Protein AF-A0A1J3GWZ8-F1 (afdb_monomer)

Mean predicted aligned error: 16.35 Å

Radius of gyration: 23.78 Å; Cα contacts (8 Å, |Δi|>4): 123; chains: 1; bounding box: 56×45×73 Å

pLDDT: mean 72.75, std 21.23, range [28.62, 95.06]

Secondary structure (DSSP, 8-state):
--TTSHHHHHHHHTS----TTS--TTSPTT-HHHHHHHHHHHHHHHHHSTTSEEEHHHHHHTHHHHT--TTHHHHHHHTTTTEEEEEETTEEEEEEGGGEETTEESS--HHHHHHHHHHHHS-------PPPPHHHHHHHHHHHTT----------------------------HHHHHTTTSTT---

Solvent-accessible surface area (backbone atoms only — not compara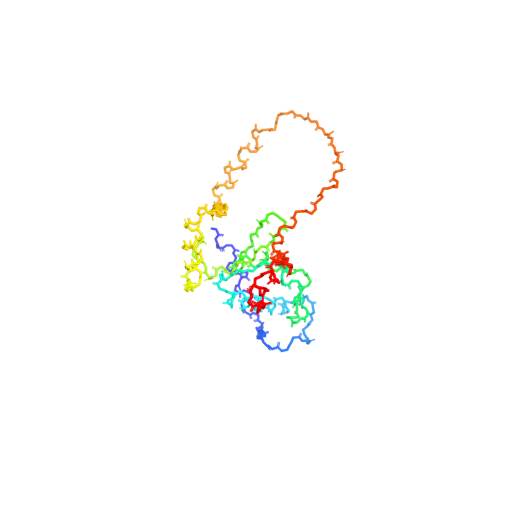ble to full-atom values): 12179 Å² total; per-residue (Å²): 136,73,80,87,47,54,69,64,48,54,62,56,65,73,45,80,80,61,60,64,88,52,92,59,89,86,56,55,87,87,36,76,54,43,53,47,29,44,50,46,37,51,51,51,58,26,65,73,32,81,78,25,45,48,52,52,69,66,54,62,77,45,29,78,83,68,68,46,70,91,62,51,68,61,52,43,68,74,39,56,84,55,27,42,79,47,78,55,92,95,45,48,33,40,33,42,42,90,45,38,58,85,95,41,66,69,71,70,48,71,67,55,53,49,50,54,53,48,36,65,71,70,69,56,66,70,80,80,69,74,81,77,49,80,66,57,54,50,62,48,56,60,53,62,71,74,66,83,75,87,88,84,90,76,94,74,93,76,92,75,77,89,83,72,88,67,84,70,89,68,79,69,73,62,66,68,69,58,53,66,75,70,64,82,82,81,78,134

Structure (mmCIF, N/CA/C/O backbone):
data_AF-A0A1J3GWZ8-F1
#
_entry.id   AF-A0A1J3GWZ8-F1
#
loop_
_atom_site.group_PDB
_atom_site.id
_atom_site.type_symbol
_atom_site.label_atom_id
_atom_site.label_alt_id
_atom_site.label_comp_id
_atom_site.label_asym_id
_atom_site.label_entity_id
_atom_site.label_seq_id
_atom_site.pdbx_PDB_ins_code
_atom_site.Cartn_x
_atom_site.Cartn_y
_atom_site.Cartn_z
_atom_site.occupancy
_atom_site.B_iso_or_equiv
_atom_site.auth_seq_id
_atom_site.auth_comp_id
_atom_site.auth_asym_id
_atom_site.auth_atom_id
_atom_site.pdbx_PDB_model_num
ATOM 1 N N . LYS A 1 1 ? 15.987 -11.341 9.262 1.00 38.91 1 LYS A N 1
ATOM 2 C CA . LYS A 1 1 ? 15.526 -11.027 10.649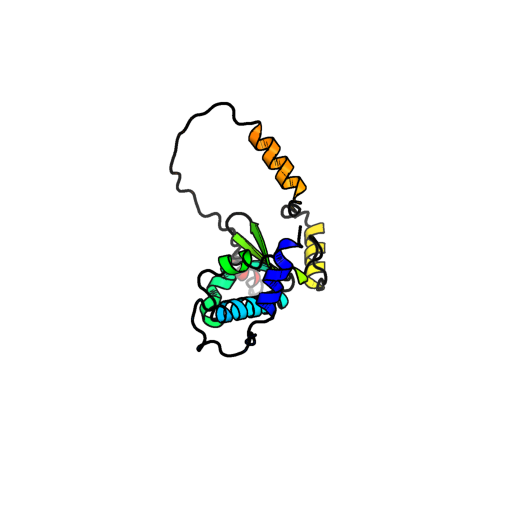 1.00 38.91 1 LYS A CA 1
ATOM 3 C C . LYS A 1 1 ? 13.975 -10.994 10.758 1.00 38.91 1 LYS A C 1
ATOM 5 O O . LYS A 1 1 ? 13.427 -10.118 11.409 1.00 38.91 1 LYS A O 1
ATOM 10 N N . MET A 1 2 ? 13.236 -11.960 10.182 1.00 47.00 2 MET A N 1
ATOM 11 C CA . MET A 1 2 ? 11.749 -11.964 10.180 1.00 47.00 2 MET A CA 1
ATOM 12 C C . MET A 1 2 ? 11.100 -12.692 11.377 1.00 47.00 2 MET A C 1
ATOM 14 O O . MET A 1 2 ? 9.902 -12.573 11.620 1.00 47.00 2 MET A O 1
ATOM 18 N N . TYR A 1 3 ? 11.890 -13.401 12.184 1.00 42.72 3 TYR A N 1
ATOM 19 C CA . TYR A 1 3 ? 11.387 -14.258 13.264 1.00 42.72 3 TYR A CA 1
ATOM 20 C C . TYR A 1 3 ? 10.794 -13.505 14.471 1.00 42.72 3 TYR A C 1
ATOM 22 O O . TYR A 1 3 ? 10.056 -14.095 15.254 1.00 42.72 3 TYR A O 1
ATOM 30 N N . ARG A 1 4 ? 11.046 -12.194 14.621 1.00 53.41 4 ARG A N 1
ATOM 31 C CA . ARG A 1 4 ? 10.594 -11.419 15.797 1.00 53.41 4 ARG A CA 1
ATOM 32 C C . ARG A 1 4 ? 9.121 -10.985 15.752 1.00 53.41 4 ARG A C 1
ATOM 34 O O . ARG A 1 4 ? 8.611 -10.490 16.754 1.00 53.41 4 ARG A O 1
ATOM 41 N N . TYR A 1 5 ? 8.436 -11.167 14.620 1.00 57.44 5 TYR A N 1
ATOM 42 C CA . TYR A 1 5 ? 7.044 -10.728 14.427 1.00 57.44 5 TYR A CA 1
ATOM 43 C C . TYR A 1 5 ? 6.016 -11.865 14.372 1.00 57.44 5 TYR A C 1
ATOM 45 O O . TYR A 1 5 ? 4.820 -11.587 14.463 1.00 57.44 5 TYR A O 1
ATOM 53 N N . ARG A 1 6 ? 6.447 -13.134 14.313 1.00 59.09 6 ARG A N 1
ATOM 54 C CA . ARG A 1 6 ? 5.554 -14.291 14.111 1.00 59.09 6 ARG A CA 1
ATOM 55 C C . ARG A 1 6 ? 4.447 -14.388 15.171 1.00 59.09 6 ARG A C 1
ATOM 57 O O . ARG A 1 6 ? 3.273 -14.417 14.820 1.00 59.09 6 ARG A O 1
ATOM 64 N N . GLY A 1 7 ? 4.793 -14.285 16.459 1.00 61.72 7 GLY A N 1
ATOM 65 C CA . GLY A 1 7 ? 3.804 -14.338 17.549 1.00 61.72 7 GLY A CA 1
ATOM 66 C C . GLY A 1 7 ? 2.822 -13.155 17.567 1.00 61.72 7 GLY A C 1
ATOM 67 O O . GLY A 1 7 ? 1.636 -13.327 17.850 1.00 61.72 7 GLY A O 1
ATOM 68 N N . LYS A 1 8 ? 3.279 -11.949 17.193 1.00 67.00 8 LYS A N 1
ATOM 69 C CA . LYS A 1 8 ? 2.410 -10.760 17.089 1.00 67.00 8 LYS A CA 1
ATOM 70 C C . LYS A 1 8 ? 1.429 -10.871 15.918 1.00 67.00 8 LYS A C 1
ATOM 72 O O . LYS A 1 8 ? 0.291 -10.424 16.045 1.00 67.00 8 LYS A O 1
ATOM 77 N N . ILE A 1 9 ? 1.856 -11.481 14.812 1.00 72.75 9 ILE A N 1
ATOM 78 C CA . ILE A 1 9 ? 1.017 -11.731 13.634 1.00 72.75 9 ILE A CA 1
ATOM 79 C C . ILE A 1 9 ? -0.029 -12.809 13.939 1.00 72.75 9 ILE A C 1
ATOM 81 O O . ILE A 1 9 ? -1.199 -12.608 13.640 1.00 72.75 9 ILE A O 1
ATOM 85 N N . GLU A 1 10 ? 0.330 -13.899 14.617 1.00 74.31 10 GLU A N 1
ATOM 86 C CA . GLU A 1 10 ? -0.632 -14.949 14.990 1.00 74.31 10 GLU A CA 1
ATOM 87 C C . GLU A 1 10 ? -1.765 -14.415 15.881 1.00 74.31 10 GLU A C 1
ATOM 89 O O . GLU A 1 10 ? -2.938 -14.716 15.663 1.00 74.31 10 GLU A O 1
ATOM 94 N N . HIS A 1 11 ? -1.443 -13.561 16.857 1.00 77.75 11 HIS A N 1
ATOM 95 C CA . HIS A 1 11 ? -2.453 -12.918 17.708 1.00 77.75 11 HIS A CA 1
ATOM 96 C C . HIS A 1 11 ? -3.321 -11.907 16.952 1.00 77.75 11 HIS A C 1
ATOM 98 O O . HIS A 1 11 ? -4.452 -11.640 17.353 1.00 77.75 11 HIS A O 1
ATOM 104 N N . PHE A 1 12 ? -2.795 -11.312 15.882 1.00 81.31 12 PHE A N 1
ATOM 105 C CA . PHE A 1 12 ? -3.555 -10.445 14.991 1.00 81.31 12 PHE A CA 1
ATOM 106 C C . PHE A 1 12 ? -4.516 -11.259 14.109 1.00 81.31 12 PHE A C 1
ATOM 108 O O . PHE A 1 12 ? -5.699 -10.918 14.005 1.00 81.31 12 PHE A O 1
ATOM 115 N N . GLN A 1 13 ? -4.048 -12.378 13.551 1.00 82.31 13 GLN A N 1
ATOM 116 C CA . GLN A 1 13 ? -4.853 -13.251 12.696 1.00 82.31 13 GLN A CA 1
ATOM 117 C C . GLN A 1 13 ? -6.030 -13.884 13.446 1.00 82.31 13 GLN A C 1
ATOM 119 O O . GLN A 1 13 ? -7.135 -13.904 12.916 1.00 82.31 13 GLN A O 1
ATOM 124 N N . LYS A 1 14 ? -5.850 -14.265 14.719 1.00 84.56 14 LYS A N 1
ATOM 125 C CA . LYS A 1 14 ? -6.909 -14.856 15.564 1.00 84.56 14 LYS A CA 1
ATOM 126 C C . LYS A 1 14 ? -8.084 -13.928 15.922 1.00 84.56 14 LYS A C 1
ATOM 128 O O . LYS A 1 14 ? -9.070 -14.401 16.473 1.00 84.56 14 LYS A O 1
ATOM 133 N N . ARG A 1 15 ? -7.991 -12.616 15.683 1.00 83.19 15 ARG A N 1
ATOM 134 C CA . ARG A 1 15 ? -9.078 -11.663 16.007 1.00 83.19 15 ARG A CA 1
ATOM 135 C C . ARG A 1 15 ? -10.269 -11.801 15.058 1.00 83.19 15 ARG A C 1
ATOM 137 O O . ARG A 1 15 ? -10.100 -12.316 13.956 1.00 83.19 15 ARG A O 1
ATOM 144 N N . SER A 1 16 ? -11.420 -11.254 15.437 1.00 85.25 16 SER A N 1
ATOM 145 C CA . SER A 1 16 ? -12.572 -11.084 14.545 1.00 85.25 16 SER A CA 1
ATOM 146 C C . SER A 1 16 ? -12.136 -10.415 13.233 1.00 85.25 16 SER A C 1
ATOM 148 O O . SER A 1 16 ? -11.449 -9.392 13.224 1.00 85.25 16 SER A O 1
ATOM 150 N N . TYR A 1 17 ? -12.440 -11.058 12.108 1.00 84.50 17 TYR A N 1
ATOM 151 C CA . TYR A 1 17 ? -12.198 -10.511 10.779 1.00 84.50 17 TYR A CA 1
ATOM 152 C C . TYR A 1 17 ? -13.532 -10.018 10.236 1.00 84.50 17 TYR A C 1
ATOM 154 O O . TYR A 1 17 ? -14.405 -10.820 9.911 1.00 84.50 17 TYR A O 1
ATOM 162 N N . LEU A 1 18 ? -13.693 -8.698 10.180 1.00 86.50 18 LEU A N 1
ATOM 163 C CA . LEU A 1 18 ? -14.792 -8.092 9.447 1.00 86.50 18 LEU A CA 1
ATOM 164 C C . LEU A 1 18 ? -14.360 -7.937 7.989 1.00 86.50 18 LEU A C 1
ATOM 166 O O . LEU A 1 18 ? -13.268 -7.429 7.726 1.00 86.50 18 LEU A O 1
ATOM 170 N N . SER A 1 19 ? -15.213 -8.374 7.061 1.00 87.56 19 SER A N 1
ATOM 171 C CA . SER A 1 19 ? -14.940 -8.262 5.627 1.00 87.56 19 SER A CA 1
ATOM 172 C C . SER A 1 19 ? -14.634 -6.803 5.237 1.00 87.56 19 SER A C 1
ATOM 174 O O . SER A 1 19 ? -15.346 -5.899 5.689 1.00 87.56 19 SER A O 1
ATOM 176 N N . PRO A 1 20 ? -13.629 -6.551 4.376 1.00 89.69 20 PRO A N 1
ATOM 177 C CA . PRO A 1 20 ? -13.329 -5.229 3.819 1.00 89.69 20 PRO A CA 1
ATOM 178 C C . PRO A 1 20 ? -14.549 -4.533 3.207 1.00 89.69 20 PRO A C 1
ATOM 180 O O . PRO A 1 20 ? -14.690 -3.314 3.311 1.00 89.69 20 PRO A O 1
ATOM 183 N N . TYR A 1 21 ? -15.450 -5.329 2.627 1.00 89.44 21 TYR A N 1
ATOM 184 C CA . TYR A 1 21 ? -16.649 -4.880 1.922 1.00 89.44 21 TYR A CA 1
ATOM 185 C C . TYR A 1 21 ? -17.888 -4.759 2.818 1.00 89.44 21 TYR A C 1
ATOM 187 O O . TYR A 1 21 ? -18.924 -4.281 2.364 1.00 89.44 21 TYR A O 1
ATOM 195 N N . ALA A 1 22 ? -17.813 -5.204 4.075 1.00 87.25 22 ALA A N 1
ATOM 196 C CA . ALA A 1 22 ? -18.921 -5.075 5.014 1.00 87.25 22 ALA A CA 1
ATOM 197 C C . ALA A 1 22 ? -19.014 -3.650 5.583 1.00 87.25 22 ALA A C 1
ATOM 199 O O . ALA A 1 22 ? -18.004 -2.943 5.704 1.00 87.25 22 ALA A O 1
ATOM 200 N N . ASP A 1 23 ? -20.230 -3.249 5.970 1.00 85.12 23 ASP A N 1
ATOM 201 C CA . ASP A 1 23 ? -20.461 -1.953 6.607 1.00 85.12 23 ASP A CA 1
ATOM 202 C C . ASP A 1 23 ? -19.751 -1.885 7.967 1.00 85.12 23 ASP A C 1
ATOM 204 O O . ASP A 1 23 ? -19.889 -2.759 8.824 1.00 85.12 23 ASP A O 1
ATOM 208 N N . ALA A 1 24 ? -18.969 -0.827 8.146 1.00 82.00 24 ALA A N 1
ATOM 209 C CA . ALA A 1 24 ? -18.113 -0.599 9.301 1.00 82.00 24 ALA A CA 1
ATOM 210 C C . ALA A 1 24 ? -18.555 0.582 10.159 1.00 82.00 24 ALA A C 1
ATOM 212 O O . ALA A 1 24 ? -17.855 0.938 11.104 1.00 82.00 24 ALA A O 1
ATOM 213 N N . ARG A 1 25 ? -19.708 1.192 9.862 1.00 78.31 25 ARG A N 1
ATOM 214 C CA . ARG A 1 25 ? -20.223 2.353 10.606 1.00 78.31 25 ARG A CA 1
ATOM 215 C C . ARG A 1 25 ? -20.475 2.072 12.092 1.00 78.31 25 ARG A C 1
ATOM 217 O O . ARG A 1 25 ? -20.488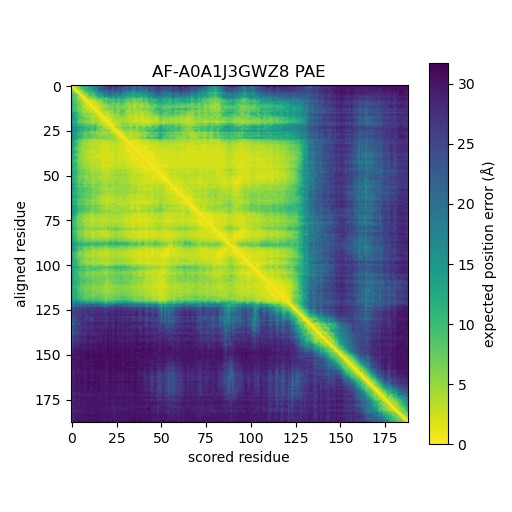 3.010 12.879 1.00 78.31 25 ARG A O 1
ATOM 224 N N . GLY A 1 26 ? -20.641 0.805 12.477 1.00 81.12 26 GLY A N 1
ATOM 225 C CA . GLY A 1 26 ? -20.804 0.384 13.874 1.00 81.12 26 GLY A CA 1
ATOM 226 C C . GLY A 1 26 ? -19.500 0.126 14.639 1.00 81.12 26 GLY A C 1
ATOM 227 O O . GLY A 1 26 ? -19.558 -0.173 15.828 1.00 81.12 26 GLY A O 1
ATOM 228 N N . LEU A 1 27 ? -18.332 0.200 13.989 1.00 83.50 27 LEU A N 1
ATOM 229 C CA . LEU A 1 27 ? -17.052 -0.052 14.650 1.00 83.50 27 LEU A CA 1
ATOM 230 C C . LEU A 1 27 ? -16.558 1.184 15.400 1.00 83.50 27 LEU A C 1
ATOM 232 O O . LEU A 1 27 ? -16.497 2.287 14.859 1.00 83.50 27 LEU A O 1
ATOM 236 N N . GLU A 1 28 ? -16.111 0.971 16.634 1.00 84.56 28 GLU A N 1
ATOM 237 C CA . GLU A 1 28 ? -15.499 2.026 17.430 1.00 84.56 28 GLU A CA 1
ATOM 238 C C . GLU A 1 28 ? -14.119 2.396 16.865 1.00 84.56 28 GLU A C 1
ATOM 240 O O . GLU A 1 28 ? -13.233 1.544 16.692 1.00 84.56 28 GLU A O 1
ATOM 245 N N . ALA A 1 29 ? -13.924 3.685 16.583 1.00 82.88 29 ALA A N 1
ATOM 246 C CA . ALA A 1 29 ? -12.666 4.211 16.076 1.00 82.88 29 ALA A CA 1
ATOM 247 C C . ALA A 1 29 ? -11.528 3.984 17.087 1.00 82.88 29 ALA A C 1
ATOM 249 O O . ALA A 1 29 ? -11.621 4.348 18.254 1.00 82.88 29 ALA A O 1
ATOM 250 N N . GLY A 1 30 ? -10.421 3.397 16.627 1.00 81.56 30 GLY A N 1
ATOM 251 C CA . GLY A 1 30 ? -9.267 3.074 17.479 1.00 81.56 30 GLY A CA 1
ATOM 252 C C . GLY A 1 30 ? -9.358 1.722 18.192 1.00 81.56 30 GLY A C 1
ATOM 253 O O . GLY A 1 30 ? -8.392 1.310 18.841 1.00 81.56 30 GLY A O 1
ATOM 254 N N . SER A 1 31 ? -10.466 0.993 18.030 1.00 87.19 31 SER A N 1
ATOM 255 C CA . SER A 1 31 ? -10.550 -0.399 18.458 1.00 87.19 31 SER A CA 1
ATOM 256 C C . SER A 1 31 ? -9.596 -1.293 17.654 1.00 87.19 31 SER A C 1
ATOM 258 O O . SER A 1 31 ? -9.207 -1.025 16.514 1.00 87.19 31 SER A O 1
ATOM 260 N N . LYS A 1 32 ? -9.219 -2.422 18.258 1.00 87.19 32 LYS A N 1
ATOM 261 C CA . LYS A 1 32 ? -8.360 -3.434 17.624 1.00 87.19 32 LYS A CA 1
ATOM 262 C C . LYS A 1 32 ? -9.006 -4.081 16.393 1.00 87.19 32 LYS A C 1
ATOM 264 O O . LYS A 1 32 ? -8.275 -4.591 15.544 1.00 87.19 32 LYS A O 1
ATOM 269 N N . GLU A 1 33 ? -10.333 -4.105 16.344 1.00 88.44 33 GLU A N 1
ATOM 270 C CA . GLU A 1 33 ? -11.130 -4.647 15.241 1.00 88.44 33 GLU A CA 1
ATOM 271 C C . GLU A 1 33 ? -11.187 -3.654 14.080 1.00 88.44 33 GLU A C 1
ATOM 273 O O . GLU A 1 33 ? -10.978 -4.040 12.931 1.00 88.44 33 GLU A O 1
ATOM 278 N N . PHE A 1 34 ? -11.335 -2.362 14.389 1.00 89.62 34 PHE A N 1
ATOM 279 C CA . PHE A 1 34 ? -11.253 -1.282 13.411 1.00 89.62 34 PHE A CA 1
ATOM 280 C C . PHE A 1 34 ? -9.888 -1.236 12.710 1.00 89.62 34 PHE A C 1
ATOM 282 O O . PHE A 1 34 ? -9.826 -1.215 11.481 1.00 89.62 34 PHE A O 1
ATOM 289 N N . ASP A 1 35 ? -8.791 -1.328 13.475 1.00 89.81 35 ASP A N 1
ATOM 290 C CA . ASP A 1 35 ? -7.432 -1.455 12.923 1.00 89.81 35 ASP A CA 1
ATOM 291 C C . ASP A 1 35 ? -7.313 -2.677 11.994 1.00 89.81 35 ASP A C 1
ATOM 293 O O . ASP A 1 35 ? -6.705 -2.600 10.926 1.00 89.81 35 ASP A O 1
ATOM 297 N N . LYS A 1 36 ? -7.895 -3.819 12.392 1.00 90.75 36 LYS A N 1
ATOM 298 C CA . LYS A 1 36 ? -7.842 -5.059 11.607 1.00 90.75 36 LYS A CA 1
ATOM 299 C C . LYS A 1 36 ? -8.614 -4.940 10.297 1.00 90.75 36 LYS A C 1
ATOM 301 O O . LYS A 1 36 ? -8.097 -5.371 9.269 1.00 90.75 36 LYS A O 1
ATOM 306 N N . ARG A 1 37 ? -9.792 -4.313 10.309 1.00 92.19 37 ARG A N 1
ATOM 307 C CA . ARG A 1 37 ? -10.522 -4.016 9.075 1.00 92.19 37 ARG A CA 1
ATOM 308 C C . ARG A 1 37 ? -9.734 -3.064 8.181 1.00 92.19 37 ARG A C 1
ATOM 310 O O . ARG A 1 37 ? -9.636 -3.323 6.990 1.00 92.19 37 ARG A O 1
ATOM 317 N N . ALA A 1 38 ? -9.159 -1.994 8.728 1.00 91.88 38 ALA A N 1
ATOM 318 C CA . ALA A 1 38 ? -8.376 -1.043 7.937 1.00 91.88 38 ALA A CA 1
ATOM 319 C C . ALA A 1 38 ? -7.205 -1.734 7.218 1.00 91.88 38 ALA A C 1
ATOM 321 O O . ALA A 1 38 ? -6.965 -1.479 6.043 1.00 91.88 38 ALA A O 1
ATOM 322 N N . ILE A 1 39 ? -6.525 -2.664 7.894 1.00 92.56 39 ILE A N 1
ATOM 323 C CA . ILE A 1 39 ? -5.483 -3.506 7.287 1.00 92.56 39 ILE A CA 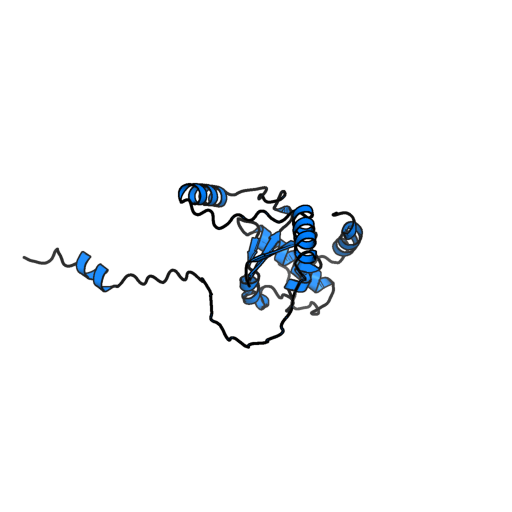1
ATOM 324 C C . ILE A 1 39 ? -6.053 -4.369 6.165 1.00 92.56 39 ILE A C 1
ATOM 326 O O . ILE A 1 39 ? -5.444 -4.444 5.106 1.00 92.56 39 ILE A O 1
ATOM 330 N N . ALA A 1 40 ? -7.208 -4.997 6.379 1.00 92.81 40 ALA A N 1
ATOM 331 C CA . ALA A 1 40 ? -7.843 -5.837 5.372 1.00 92.81 40 ALA A CA 1
ATOM 332 C C . ALA A 1 40 ? -8.251 -5.027 4.127 1.00 92.81 40 ALA A C 1
ATOM 334 O O . ALA A 1 40 ? -7.934 -5.421 3.016 1.00 92.81 40 ALA A O 1
ATOM 335 N N . VAL A 1 41 ? -8.857 -3.848 4.304 1.00 93.62 41 VAL A N 1
ATOM 336 C CA . VAL A 1 41 ? -9.178 -2.932 3.195 1.00 93.62 41 VAL A CA 1
ATOM 337 C C . VAL A 1 41 ? -7.918 -2.518 2.441 1.00 93.62 41 VAL A C 1
ATOM 339 O O . VAL A 1 41 ? -7.899 -2.549 1.217 1.00 93.62 41 VAL A O 1
ATOM 342 N N . MET A 1 42 ? -6.849 -2.165 3.156 1.00 93.56 42 MET A N 1
ATOM 343 C CA . MET A 1 42 ? -5.588 -1.778 2.525 1.00 93.56 42 MET A CA 1
ATOM 344 C C . MET A 1 42 ? -4.926 -2.920 1.759 1.00 93.56 42 MET A C 1
ATOM 346 O O . MET A 1 42 ? -4.322 -2.687 0.715 1.00 93.56 42 MET A O 1
ATOM 350 N N . HIS A 1 43 ? -5.034 -4.137 2.281 1.00 94.25 43 HIS A N 1
ATOM 351 C CA . HIS A 1 43 ? -4.545 -5.341 1.626 1.00 94.25 43 HIS A CA 1
ATOM 352 C C . HIS A 1 43 ? -5.279 -5.575 0.300 1.00 94.25 43 HIS A C 1
ATOM 354 O O . HIS A 1 43 ? -4.621 -5.706 -0.730 1.00 94.25 43 HIS A O 1
ATOM 360 N N . GLU A 1 44 ? -6.609 -5.472 0.290 1.00 94.44 44 GLU A N 1
ATOM 361 C CA . GLU A 1 44 ? -7.404 -5.569 -0.940 1.00 94.44 44 GLU A CA 1
ATOM 362 C C . GLU A 1 44 ? -7.066 -4.449 -1.928 1.00 94.44 44 GLU A C 1
ATOM 364 O O . GLU A 1 44 ? -6.729 -4.716 -3.078 1.00 94.44 44 GLU A O 1
ATOM 369 N N . VAL A 1 45 ? -7.086 -3.184 -1.487 1.00 93.44 45 VAL A N 1
ATOM 370 C CA . VAL A 1 45 ? -6.805 -2.025 -2.353 1.00 93.44 45 VAL A CA 1
ATOM 371 C C . VAL A 1 45 ? -5.446 -2.164 -3.032 1.00 93.44 45 VAL A C 1
ATOM 373 O O . VAL A 1 45 ? -5.346 -1.952 -4.237 1.00 93.44 45 VAL A O 1
ATOM 376 N N . LEU A 1 46 ? -4.406 -2.549 -2.288 1.00 93.88 46 LEU A N 1
ATOM 377 C CA . LEU A 1 46 ? -3.084 -2.774 -2.868 1.00 93.88 46 LEU A CA 1
ATOM 378 C C . LEU A 1 46 ? -3.080 -3.983 -3.804 1.00 93.88 46 LEU A C 1
ATOM 380 O O . LEU A 1 46 ? -2.472 -3.896 -4.866 1.00 93.88 46 LEU A O 1
ATOM 384 N N . SER A 1 47 ? -3.790 -5.060 -3.474 1.00 93.62 47 SER A N 1
ATOM 385 C CA . SER A 1 47 ? -3.917 -6.238 -4.343 1.00 93.62 47 SER A CA 1
ATOM 386 C C . 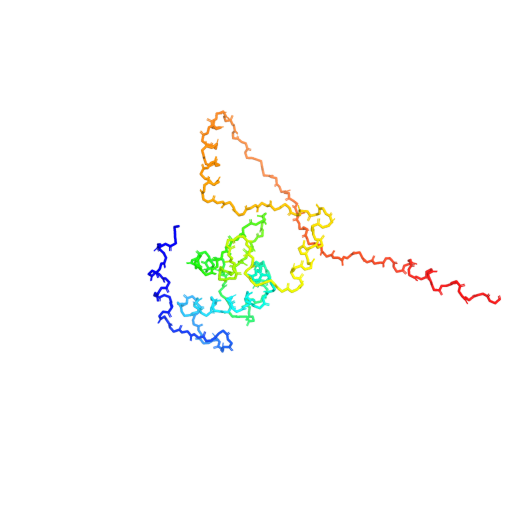SER A 1 47 ? -4.576 -5.919 -5.688 1.00 93.62 47 SER A C 1
ATOM 388 O O . SER A 1 47 ? -4.213 -6.522 -6.695 1.00 93.62 47 SER A O 1
ATOM 390 N N . PHE A 1 48 ? -5.479 -4.934 -5.737 1.00 92.69 48 PHE A N 1
ATOM 391 C CA . PHE A 1 48 ? -6.075 -4.449 -6.987 1.00 92.69 48 PHE A CA 1
ATOM 392 C C . PHE A 1 48 ? -5.134 -3.574 -7.826 1.00 92.69 48 PHE A C 1
ATOM 394 O O . PHE A 1 48 ? -5.359 -3.410 -9.026 1.00 92.69 48 PHE A O 1
ATOM 401 N N . THR A 1 49 ? -4.085 -2.991 -7.237 1.00 93.25 49 THR A N 1
ATOM 402 C CA . THR A 1 49 ? -3.135 -2.171 -8.003 1.00 93.25 49 THR A CA 1
ATOM 403 C C . THR A 1 49 ? -2.190 -3.037 -8.835 1.00 93.25 49 THR A C 1
ATOM 405 O O . THR A 1 49 ? -1.680 -4.053 -8.368 1.00 93.25 49 THR A O 1
ATOM 408 N N . LEU A 1 50 ? -1.881 -2.591 -10.059 1.00 93.25 50 LEU A N 1
ATOM 409 C CA . LEU A 1 50 ? -1.034 -3.337 -11.004 1.00 93.25 50 LEU A CA 1
ATOM 410 C C . LEU A 1 50 ? 0.359 -3.657 -10.449 1.00 93.25 50 LEU A C 1
ATOM 412 O O . LEU A 1 50 ? 0.906 -4.721 -10.712 1.00 93.25 50 LEU A O 1
ATOM 416 N N . GLU A 1 51 ? 0.935 -2.722 -9.698 1.00 92.44 51 GLU A N 1
ATOM 417 C CA . GLU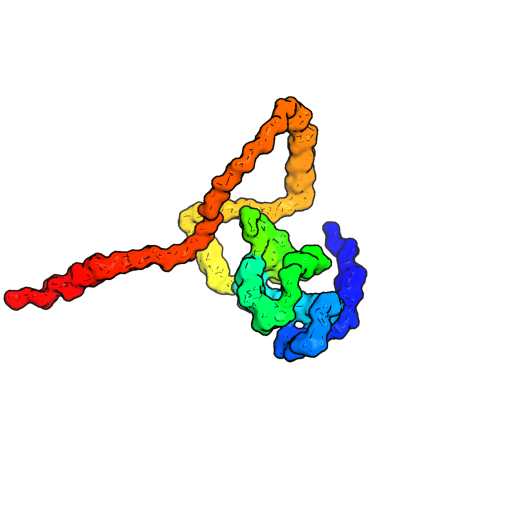 A 1 51 ? 2.262 -2.860 -9.100 1.00 92.44 51 GLU A CA 1
ATOM 418 C C . GLU A 1 51 ? 2.182 -3.229 -7.611 1.00 92.44 51 GLU A C 1
ATOM 420 O O . GLU A 1 51 ? 3.185 -3.138 -6.928 1.00 92.44 51 GLU A O 1
ATOM 425 N N . LYS A 1 52 ? 1.014 -3.600 -7.065 1.00 94.62 52 LYS A N 1
ATOM 426 C CA . LYS A 1 52 ? 0.827 -3.917 -5.632 1.00 94.62 52 LYS A CA 1
ATOM 427 C C . LYS A 1 52 ? 1.399 -2.859 -4.669 1.00 94.62 52 LYS A C 1
ATOM 429 O O . LYS A 1 52 ? 1.864 -3.169 -3.565 1.00 94.62 52 LYS A O 1
ATOM 434 N N . ARG A 1 53 ? 1.369 -1.592 -5.098 1.00 92.75 53 ARG A N 1
ATOM 435 C CA . ARG A 1 53 ? 1.894 -0.428 -4.376 1.00 92.75 53 ARG A CA 1
ATOM 436 C C . ARG A 1 53 ? 1.041 0.811 -4.609 1.00 92.75 53 ARG A C 1
ATOM 438 O O . ARG A 1 53 ? 0.464 0.983 -5.680 1.00 92.75 53 ARG A O 1
ATOM 445 N N . LEU A 1 54 ? 1.029 1.712 -3.631 1.00 93.75 54 LEU A N 1
ATOM 446 C CA . LEU A 1 54 ? 0.292 2.973 -3.708 1.00 93.75 54 LEU A CA 1
ATOM 447 C C . LEU A 1 54 ? 0.949 4.063 -2.855 1.00 93.75 54 LEU A C 1
ATOM 449 O O . LEU A 1 54 ? 1.504 3.786 -1.791 1.00 93.75 54 LEU A O 1
ATOM 453 N N . VAL A 1 55 ? 0.863 5.317 -3.302 1.00 92.44 55 VAL A N 1
ATOM 454 C CA . VAL A 1 55 ? 1.302 6.480 -2.515 1.00 92.44 55 VAL A CA 1
ATOM 455 C C . VAL A 1 55 ? 0.280 6.766 -1.415 1.00 92.44 55 VAL A C 1
ATOM 457 O O . VAL A 1 55 ? -0.927 6.771 -1.661 1.00 92.44 55 VAL A O 1
ATOM 460 N N . THR A 1 56 ? 0.747 7.021 -0.192 1.00 90.06 56 THR A N 1
ATOM 461 C CA . THR A 1 56 ? -0.141 7.225 0.964 1.00 90.06 56 THR A CA 1
ATOM 462 C C . THR A 1 56 ? -1.042 8.437 0.838 1.00 90.06 56 THR A C 1
ATOM 464 O O . THR A 1 56 ? -2.123 8.449 1.421 1.00 90.06 56 THR A O 1
ATOM 467 N N . ASP A 1 57 ? -0.616 9.437 0.076 1.00 89.38 57 ASP A N 1
ATOM 468 C CA . ASP A 1 57 ? -1.340 10.691 -0.100 1.00 89.38 57 ASP A CA 1
ATOM 469 C C . ASP A 1 57 ? -2.685 10.435 -0.789 1.00 89.38 57 ASP A C 1
ATOM 471 O O . ASP A 1 57 ? -3.721 10.890 -0.307 1.00 89.38 57 ASP A O 1
ATOM 475 N N . HIS A 1 58 ? -2.710 9.568 -1.806 1.00 88.88 58 HIS A N 1
ATOM 476 C CA . HIS A 1 58 ? -3.947 9.160 -2.477 1.00 88.88 58 HIS A CA 1
ATOM 477 C C . HIS A 1 58 ? -4.943 8.510 -1.510 1.00 88.88 58 HIS A C 1
ATOM 479 O O . HIS A 1 58 ? -6.138 8.788 -1.567 1.00 88.88 58 HIS A O 1
ATOM 485 N N . LEU A 1 59 ? -4.460 7.710 -0.556 1.00 87.50 59 LEU A N 1
ATOM 486 C CA . LEU A 1 59 ? -5.314 7.074 0.452 1.00 87.50 59 LEU A CA 1
ATOM 487 C C . LEU A 1 59 ? -5.942 8.076 1.416 1.00 87.50 59 LEU A C 1
ATOM 489 O O . LEU A 1 59 ? -6.982 7.781 2.005 1.00 87.50 59 LEU A O 1
ATOM 493 N N . THR A 1 60 ? -5.324 9.243 1.611 1.00 84.25 60 THR A N 1
ATOM 494 C CA . THR A 1 60 ? -5.870 10.256 2.518 1.00 84.25 60 THR A CA 1
ATOM 495 C C . THR A 1 60 ? -7.179 10.849 2.009 1.00 84.25 60 THR A C 1
ATOM 497 O O . THR A 1 60 ? -8.064 11.114 2.822 1.00 84.25 60 THR A O 1
ATOM 500 N N . HIS A 1 61 ? -7.343 10.945 0.687 1.00 87.19 61 HIS A N 1
ATOM 501 C CA . HIS A 1 61 ? -8.560 11.451 0.055 1.00 87.19 61 HIS A CA 1
ATOM 502 C C . HIS A 1 61 ? -9.746 10.489 0.197 1.00 87.19 61 HIS A C 1
ATOM 504 O O . HIS A 1 61 ? -10.863 10.947 0.396 1.00 87.19 61 HIS A O 1
ATOM 510 N N . PHE A 1 62 ? -9.503 9.174 0.193 1.00 87.50 62 PHE A N 1
ATOM 511 C CA . PHE A 1 62 ? -10.554 8.148 0.278 1.00 87.50 62 PHE A CA 1
ATOM 512 C C . PHE A 1 62 ? -10.849 7.660 1.706 1.00 87.50 62 PHE A C 1
ATOM 514 O O . PHE A 1 62 ? -11.457 6.607 1.924 1.00 87.50 62 PHE A O 1
ATOM 521 N N . ARG A 1 63 ? -10.378 8.381 2.731 1.00 86.69 63 ARG A N 1
ATOM 522 C CA . ARG A 1 63 ? -10.518 7.945 4.132 1.00 86.69 63 ARG A CA 1
ATOM 523 C C . ARG A 1 63 ? -11.966 7.809 4.574 1.00 86.69 63 ARG A C 1
ATOM 525 O O . ARG A 1 63 ? -12.262 6.926 5.381 1.00 86.69 63 ARG A O 1
ATOM 532 N N . ARG A 1 64 ? -12.843 8.695 4.100 1.00 86.94 64 ARG A N 1
ATOM 533 C CA . ARG A 1 64 ? -14.256 8.705 4.488 1.00 86.94 64 ARG A CA 1
ATOM 534 C C . ARG A 1 64 ? -14.989 7.527 3.856 1.00 86.94 64 ARG A C 1
ATOM 536 O O . ARG A 1 64 ? -15.785 6.877 4.521 1.00 86.94 64 ARG A O 1
ATOM 543 N N . GLU A 1 65 ? -14.665 7.235 2.608 1.00 88.88 65 GLU A N 1
ATOM 544 C CA . GLU A 1 65 ? -15.262 6.190 1.787 1.00 88.88 65 GLU A CA 1
ATOM 545 C C . GLU A 1 65 ? -14.866 4.805 2.313 1.00 88.88 65 GLU A C 1
ATOM 547 O O . GLU A 1 65 ? -15.713 3.929 2.470 1.00 88.88 65 GLU A O 1
ATOM 552 N N . PHE A 1 66 ? -13.598 4.628 2.692 1.00 87.81 66 PHE A N 1
ATOM 553 C CA . PHE A 1 66 ? -13.110 3.369 3.258 1.00 87.81 66 PHE A CA 1
ATOM 554 C C . PHE A 1 66 ? -13.328 3.230 4.769 1.00 87.81 66 PHE A C 1
ATOM 556 O O . PHE A 1 66 ? -13.085 2.153 5.320 1.00 87.81 66 PHE A O 1
ATOM 563 N N . VAL A 1 67 ? -13.801 4.281 5.446 1.00 88.50 67 VAL A N 1
ATOM 564 C CA . VAL A 1 67 ? -13.929 4.346 6.911 1.00 88.50 67 VAL A CA 1
ATOM 565 C C . VAL A 1 67 ? -12.596 3.973 7.576 1.00 88.50 67 VAL A C 1
ATOM 567 O O . VAL A 1 67 ? -12.479 2.960 8.268 1.00 88.50 67 VAL A O 1
ATOM 570 N N . MET A 1 68 ? -11.553 4.762 7.297 1.00 86.31 68 MET A N 1
ATOM 571 C CA . MET A 1 68 ? -10.187 4.489 7.753 1.00 86.31 68 MET A CA 1
ATOM 572 C C . MET A 1 68 ? -9.725 5.369 8.930 1.00 86.31 68 MET A C 1
ATOM 574 O O . MET A 1 68 ? -10.148 6.517 9.074 1.00 86.31 68 MET A O 1
ATOM 578 N N . PRO A 1 69 ? -8.785 4.866 9.753 1.00 86.75 69 PRO A N 1
ATOM 579 C CA . PRO A 1 69 ? -8.100 5.634 10.789 1.00 86.75 69 PRO A CA 1
ATOM 580 C C . PRO A 1 69 ? -7.369 6.876 10.257 1.00 86.75 69 PRO A C 1
ATOM 582 O O . PRO A 1 69 ? -6.705 6.838 9.223 1.00 86.75 69 PRO A O 1
ATOM 585 N N . GLN A 1 70 ? -7.371 7.956 11.047 1.00 85.56 70 GLN A N 1
ATOM 586 C CA . GLN A 1 70 ? -6.649 9.201 10.730 1.00 85.56 70 GLN A CA 1
ATOM 587 C C . GLN A 1 70 ? -5.130 9.006 10.602 1.00 85.56 70 GLN A C 1
ATOM 589 O O . GLN A 1 70 ? -4.474 9.627 9.769 1.00 85.56 70 GLN A O 1
ATOM 594 N N . LYS A 1 71 ? -4.552 8.130 11.430 1.00 86.88 71 LYS A N 1
ATOM 595 C CA . LYS A 1 71 ? -3.105 7.871 11.488 1.00 86.88 71 LYS A CA 1
ATOM 596 C C . LYS A 1 71 ? -2.745 6.579 10.752 1.00 86.88 71 LYS A C 1
ATOM 598 O O . LYS A 1 71 ? -2.155 5.680 11.346 1.00 86.88 71 LYS A O 1
ATOM 603 N N . LEU A 1 72 ? -3.098 6.486 9.468 1.00 87.00 72 LEU A N 1
ATOM 604 C CA . LEU A 1 72 ? -2.894 5.282 8.649 1.00 87.00 72 LEU A CA 1
ATOM 605 C C . LEU A 1 72 ? -1.422 4.829 8.598 1.00 87.00 72 LEU A C 1
ATOM 607 O O . LEU A 1 72 ? -1.135 3.642 8.714 1.00 87.00 72 LEU A O 1
ATOM 611 N N . MET A 1 73 ? -0.478 5.775 8.567 1.00 89.81 73 MET A N 1
ATOM 612 C CA . MET A 1 73 ? 0.960 5.475 8.599 1.00 89.81 73 MET A CA 1
ATOM 613 C C . MET A 1 73 ? 1.372 4.628 9.812 1.00 89.81 73 MET A C 1
ATOM 615 O O . MET A 1 73 ? 2.162 3.692 9.703 1.00 89.81 73 MET A O 1
ATOM 619 N N . ARG A 1 74 ? 0.775 4.899 10.979 1.00 90.06 74 ARG A N 1
ATOM 620 C CA . ARG A 1 74 ? 1.041 4.140 12.209 1.00 90.06 74 ARG A CA 1
ATOM 621 C C . ARG A 1 74 ? 0.658 2.668 12.058 1.00 90.06 74 ARG A C 1
ATOM 623 O O . ARG A 1 74 ? 1.276 1.813 12.686 1.00 90.06 74 ARG A O 1
ATOM 630 N N . ILE A 1 75 ? -0.359 2.376 11.253 1.00 89.31 75 ILE A N 1
ATOM 631 C CA . ILE A 1 75 ? -0.833 1.015 11.007 1.00 89.31 75 ILE A CA 1
ATOM 632 C C . ILE A 1 75 ? 0.140 0.284 10.095 1.00 89.31 75 ILE A C 1
ATOM 634 O O . ILE A 1 75 ? 0.547 -0.824 10.437 1.00 89.31 75 ILE A O 1
ATOM 638 N N . PHE A 1 76 ? 0.592 0.918 9.011 1.00 90.81 76 PHE A N 1
ATOM 639 C CA . PHE A 1 76 ? 1.588 0.316 8.125 1.00 90.81 76 PHE A CA 1
ATOM 640 C C . PHE A 1 76 ? 2.880 -0.028 8.872 1.00 90.81 76 PHE A C 1
ATOM 642 O O . PHE A 1 76 ? 3.331 -1.169 8.828 1.00 90.81 76 PHE A O 1
ATOM 649 N N . LEU A 1 77 ? 3.405 0.908 9.668 1.00 89.88 77 LEU A N 1
ATOM 650 C CA . LEU A 1 77 ? 4.625 0.688 10.452 1.00 89.88 77 LEU A CA 1
ATOM 651 C C . LEU A 1 77 ? 4.463 -0.402 11.525 1.00 89.88 77 LEU A C 1
ATOM 653 O O . LEU A 1 77 ? 5.389 -1.166 11.793 1.00 89.88 77 LEU A O 1
ATOM 657 N N . LYS A 1 78 ? 3.277 -0.513 12.135 1.00 88.75 78 LYS A N 1
ATOM 658 C CA . LYS A 1 78 ? 2.962 -1.558 13.126 1.00 88.75 78 LYS A CA 1
ATOM 659 C C . LYS A 1 78 ? 2.855 -2.951 12.494 1.00 88.75 78 LYS A C 1
ATOM 661 O O . LYS A 1 78 ? 3.113 -3.942 13.179 1.00 88.75 78 LYS A O 1
ATOM 666 N N . HIS A 1 79 ? 2.481 -3.024 11.218 1.00 88.44 79 HIS A N 1
ATOM 667 C CA . HIS A 1 79 ? 2.246 -4.257 10.466 1.00 88.44 79 HIS A CA 1
ATOM 668 C C . HIS A 1 79 ? 3.268 -4.449 9.335 1.00 88.44 79 HIS A C 1
ATOM 670 O O . HIS A 1 79 ? 2.920 -4.891 8.241 1.00 88.44 79 HIS A O 1
ATOM 676 N N . CYS A 1 80 ? 4.548 -4.206 9.637 1.00 85.25 80 CYS A N 1
ATOM 677 C CA . CYS A 1 80 ? 5.662 -4.294 8.687 1.00 85.25 80 CYS A CA 1
ATOM 678 C C . CYS A 1 80 ? 5.919 -5.693 8.081 1.00 85.25 80 CYS A C 1
ATOM 680 O O . CYS A 1 80 ? 6.744 -5.845 7.188 1.00 85.25 80 CYS A O 1
ATOM 682 N N . GLY A 1 81 ? 5.242 -6.734 8.581 1.00 85.75 81 GLY A N 1
ATOM 683 C CA . GLY A 1 81 ? 5.261 -8.069 7.974 1.00 85.75 81 GLY A CA 1
ATOM 684 C C . GLY A 1 81 ? 4.313 -8.220 6.779 1.00 85.75 81 GLY A C 1
ATOM 685 O O . GLY A 1 81 ? 4.525 -9.106 5.961 1.00 85.75 81 GLY A O 1
ATOM 686 N N . ILE A 1 82 ? 3.285 -7.370 6.689 1.00 90.75 82 ILE A N 1
ATOM 687 C CA . ILE A 1 82 ? 2.263 -7.380 5.626 1.00 90.75 82 ILE A CA 1
ATOM 688 C C . ILE A 1 82 ? 2.504 -6.224 4.651 1.00 90.75 82 ILE A C 1
ATOM 690 O O . ILE A 1 82 ? 2.343 -6.365 3.443 1.00 90.75 82 ILE A O 1
ATOM 694 N N . PHE A 1 83 ? 2.900 -5.068 5.182 1.00 93.31 83 PHE A N 1
ATOM 695 C CA . PHE A 1 83 ? 3.169 -3.879 4.388 1.00 93.31 83 PHE A CA 1
ATOM 696 C C . PHE A 1 83 ? 4.619 -3.461 4.538 1.00 93.31 83 PHE A C 1
ATOM 698 O O . PHE A 1 83 ? 5.163 -3.460 5.638 1.00 93.31 83 PHE A O 1
ATOM 705 N N . TYR A 1 84 ? 5.220 -3.033 3.442 1.00 92.81 84 TYR A N 1
ATOM 706 C CA . TYR A 1 84 ? 6.489 -2.328 3.450 1.00 92.81 84 TYR A CA 1
ATOM 707 C C . TYR A 1 84 ? 6.231 -0.861 3.111 1.00 92.81 84 TYR A C 1
ATOM 709 O O . TYR A 1 84 ? 5.429 -0.558 2.232 1.00 92.81 84 TYR A O 1
ATOM 717 N N . VAL A 1 85 ? 6.875 0.058 3.827 1.00 92.94 85 VAL A N 1
ATOM 718 C CA . VAL A 1 85 ? 6.767 1.496 3.562 1.00 92.94 85 VAL A CA 1
ATOM 719 C C . VAL A 1 85 ? 8.121 1.976 3.077 1.00 92.94 85 VAL A C 1
ATOM 721 O O . VAL A 1 85 ? 9.118 1.807 3.773 1.00 92.94 85 VAL A O 1
ATOM 724 N N . SER A 1 86 ? 8.140 2.575 1.892 1.00 90.62 86 SER A N 1
ATOM 725 C CA . SER A 1 86 ? 9.300 3.276 1.358 1.00 90.62 86 SER A CA 1
ATOM 726 C C . SER A 1 86 ? 9.043 4.772 1.405 1.00 90.62 86 SER A C 1
ATOM 728 O O . SER A 1 86 ? 7.959 5.240 1.050 1.00 90.62 86 SER A O 1
ATOM 730 N N . GLU A 1 87 ? 10.051 5.521 1.819 1.00 90.88 87 GLU A N 1
ATOM 731 C CA . GLU A 1 87 ? 10.055 6.972 1.749 1.00 90.88 87 GLU A CA 1
ATOM 732 C C . GLU A 1 87 ? 10.847 7.408 0.518 1.00 90.88 87 GLU A C 1
ATOM 734 O O . GLU A 1 87 ? 11.982 6.979 0.296 1.00 90.88 87 GLU A O 1
ATOM 739 N N . ARG A 1 88 ? 10.238 8.253 -0.313 1.00 85.19 88 ARG A N 1
ATOM 740 C CA . ARG A 1 88 ? 10.893 8.865 -1.466 1.00 85.19 88 ARG A CA 1
ATOM 741 C C . ARG A 1 88 ? 10.686 10.371 -1.408 1.00 85.19 88 ARG A C 1
ATOM 743 O O . ARG A 1 88 ? 9.599 10.873 -1.695 1.00 85.19 88 ARG A O 1
ATOM 750 N N . GLY A 1 89 ? 11.750 11.093 -1.066 1.00 86.06 89 GLY A N 1
ATOM 751 C CA . GLY A 1 89 ? 11.664 12.532 -0.825 1.00 86.06 89 GLY A CA 1
ATOM 752 C C . GLY A 1 89 ? 10.727 12.800 0.351 1.00 86.06 89 GLY A C 1
ATOM 753 O O . GLY A 1 89 ? 10.968 12.292 1.434 1.00 86.06 89 GLY A O 1
ATOM 754 N N . LYS A 1 90 ? 9.641 13.545 0.120 1.00 86.06 90 LYS A N 1
ATOM 755 C CA . LYS A 1 90 ? 8.604 13.836 1.129 1.00 86.06 90 LYS A CA 1
ATOM 756 C C . LYS A 1 90 ? 7.353 12.950 1.004 1.00 86.06 90 LYS A C 1
ATOM 758 O O . LYS A 1 90 ? 6.369 13.191 1.698 1.00 86.06 90 LYS A O 1
ATOM 763 N N . ARG A 1 91 ? 7.350 11.966 0.094 1.00 88.88 91 ARG A N 1
ATOM 764 C CA . ARG A 1 91 ? 6.196 11.093 -0.175 1.00 88.88 91 ARG A CA 1
ATOM 765 C C . ARG A 1 91 ? 6.468 9.675 0.304 1.00 88.88 91 ARG A C 1
ATOM 767 O O . ARG A 1 91 ? 7.524 9.105 0.027 1.00 88.88 91 ARG A O 1
ATOM 774 N N . PHE A 1 92 ? 5.475 9.071 0.944 1.00 92.06 92 PHE A N 1
ATOM 775 C CA . PHE A 1 92 ? 5.537 7.674 1.355 1.00 92.06 92 PHE A CA 1
ATOM 776 C C . PHE A 1 92 ? 4.770 6.793 0.371 1.00 92.06 92 PHE A C 1
ATOM 778 O O . PHE A 1 92 ? 3.646 7.096 -0.030 1.00 92.06 92 PHE A O 1
ATOM 785 N N . SER A 1 93 ? 5.381 5.681 -0.017 1.00 92.75 93 SER A N 1
ATOM 786 C CA . SER A 1 93 ? 4.758 4.633 -0.823 1.00 92.75 93 SER A CA 1
ATOM 787 C C . SER A 1 93 ? 4.643 3.363 0.004 1.00 92.75 93 SER A C 1
ATOM 789 O O . SER A 1 93 ? 5.594 2.960 0.671 1.00 92.75 93 SER A O 1
ATOM 791 N N . VAL A 1 94 ? 3.477 2.730 -0.044 1.00 94.25 94 VAL A N 1
ATOM 792 C CA . VAL A 1 94 ? 3.197 1.474 0.652 1.00 94.25 94 VAL A CA 1
ATOM 793 C C . VAL A 1 94 ? 3.160 0.355 -0.368 1.00 94.25 94 VAL A C 1
ATOM 795 O O . VAL A 1 94 ? 2.549 0.497 -1.423 1.00 94.25 94 VAL A O 1
ATOM 798 N N . PHE A 1 95 ? 3.807 -0.748 -0.027 1.00 94.38 95 PHE A N 1
ATOM 799 C CA . PHE A 1 95 ? 3.954 -1.943 -0.839 1.00 94.38 95 PHE A CA 1
ATOM 800 C C . PHE A 1 95 ? 3.371 -3.122 -0.076 1.00 94.38 95 PHE A C 1
ATOM 802 O O . PHE A 1 95 ? 3.525 -3.224 1.146 1.00 94.38 95 PHE A O 1
ATOM 809 N N . LEU A 1 96 ? 2.722 -4.022 -0.798 1.00 94.81 96 LEU A N 1
ATOM 810 C CA . LEU A 1 96 ? 2.196 -5.257 -0.243 1.00 94.81 96 LEU A CA 1
ATOM 811 C C . LEU A 1 96 ? 3.278 -6.344 -0.283 1.00 94.81 96 LEU A C 1
ATOM 813 O O . LEU A 1 96 ? 3.666 -6.776 -1.362 1.00 94.81 96 LEU A O 1
ATOM 817 N N . THR A 1 97 ? 3.775 -6.795 0.872 1.00 92.75 97 THR A N 1
ATOM 818 C CA . THR A 1 97 ? 4.969 -7.664 0.939 1.00 92.75 97 THR A CA 1
ATOM 819 C C . THR A 1 97 ? 4.778 -9.012 0.248 1.00 92.75 97 THR A C 1
ATOM 821 O O . THR A 1 97 ? 5.700 -9.493 -0.394 1.00 92.75 97 THR A O 1
ATOM 824 N N . GLU A 1 98 ? 3.583 -9.599 0.314 1.00 92.75 98 GLU A N 1
ATOM 825 C CA . GLU A 1 98 ? 3.248 -10.857 -0.377 1.00 92.75 98 GLU A CA 1
ATOM 826 C C . GLU A 1 98 ? 3.262 -10.750 -1.907 1.00 92.75 98 GLU A C 1
ATOM 828 O O . GLU A 1 98 ? 3.268 -11.760 -2.603 1.00 92.75 98 GLU A O 1
ATOM 833 N N . GLY A 1 99 ? 3.235 -9.529 -2.442 1.00 91.50 99 GLY A N 1
ATOM 834 C CA . GLY A 1 99 ? 3.277 -9.276 -3.872 1.00 91.50 99 GLY A CA 1
ATOM 835 C C . GLY A 1 99 ? 4.672 -9.349 -4.478 1.00 91.50 99 GLY A C 1
ATOM 836 O O . GLY A 1 99 ? 4.785 -9.370 -5.704 1.00 91.50 99 GLY A O 1
ATOM 837 N N . TYR A 1 100 ? 5.705 -9.365 -3.639 1.00 93.44 100 TYR A N 1
ATOM 838 C CA . TYR A 1 100 ? 7.085 -9.115 -4.023 1.00 93.44 100 TYR A CA 1
ATOM 839 C C . TYR A 1 100 ? 8.019 -10.221 -3.538 1.00 93.44 100 TYR A C 1
ATOM 841 O O . TYR A 1 100 ? 7.896 -10.709 -2.416 1.00 93.44 100 TYR A O 1
ATOM 849 N N . ASP A 1 101 ? 8.992 -10.559 -4.379 1.00 92.00 101 ASP A N 1
ATOM 850 C CA . ASP A 1 101 ? 10.157 -11.351 -4.009 1.00 92.00 101 ASP A CA 1
ATOM 851 C C . ASP A 1 101 ? 11.390 -10.441 -4.066 1.00 92.00 101 ASP A C 1
ATOM 853 O O . ASP A 1 101 ? 11.891 -10.069 -5.130 1.00 92.00 101 ASP A O 1
ATOM 857 N N . GLY A 1 102 ? 11.810 -9.965 -2.892 1.00 87.19 102 GLY A N 1
ATOM 858 C CA . GLY A 1 102 ? 12.834 -8.930 -2.778 1.00 87.19 102 GLY A CA 1
ATOM 859 C C . GLY A 1 102 ? 12.421 -7.628 -3.491 1.00 87.19 102 GLY A C 1
ATOM 860 O O . GLY A 1 102 ? 11.393 -7.048 -3.133 1.00 87.19 102 GLY A O 1
ATOM 861 N N . PRO A 1 103 ? 13.214 -7.122 -4.456 1.00 85.38 103 PRO A N 1
ATOM 862 C CA . PRO A 1 103 ? 12.900 -5.893 -5.184 1.00 85.38 103 PRO A CA 1
ATOM 863 C C . PRO A 1 103 ? 11.938 -6.096 -6.367 1.00 85.38 103 PRO A C 1
ATOM 865 O O . PRO A 1 103 ? 11.511 -5.107 -6.966 1.00 85.38 103 PRO A O 1
ATOM 868 N N . GLU A 1 104 ? 11.607 -7.337 -6.738 1.00 89.06 104 GLU A N 1
ATOM 869 C CA . GLU A 1 104 ? 10.809 -7.631 -7.930 1.00 89.06 104 GLU A CA 1
ATOM 870 C C . GLU A 1 104 ? 9.380 -8.064 -7.591 1.00 89.06 104 GLU A C 1
ATOM 872 O O . GLU A 1 104 ? 9.123 -8.762 -6.612 1.00 89.06 104 GLU A O 1
ATOM 877 N N . LEU A 1 105 ? 8.428 -7.628 -8.418 1.00 92.69 105 LEU A N 1
ATOM 878 C CA . LEU A 1 105 ? 7.033 -8.047 -8.324 1.00 92.69 105 LEU A CA 1
ATOM 879 C C . LEU A 1 105 ? 6.904 -9.493 -8.824 1.00 92.69 105 LEU A C 1
ATOM 881 O O . LEU A 1 105 ? 7.359 -9.788 -9.929 1.00 92.69 105 LEU A O 1
ATOM 885 N N . ILE A 1 106 ? 6.266 -10.362 -8.034 1.00 92.81 106 ILE A N 1
ATOM 886 C CA . ILE A 1 106 ? 6.144 -11.802 -8.331 1.00 92.81 106 ILE A CA 1
ATOM 887 C C . ILE A 1 106 ? 5.312 -12.034 -9.595 1.00 92.81 106 ILE A C 1
ATOM 889 O O . ILE A 1 106 ? 5.710 -12.786 -10.479 1.00 92.81 106 ILE A O 1
ATOM 893 N N . ASP A 1 107 ? 4.152 -11.382 -9.672 1.00 92.44 107 ASP A N 1
ATOM 894 C CA . ASP A 1 107 ? 3.228 -11.490 -10.799 1.00 92.44 107 ASP A CA 1
ATOM 895 C C . ASP A 1 107 ? 3.132 -10.139 -11.505 1.00 92.44 107 ASP A C 1
ATOM 897 O O . ASP A 1 107 ? 2.587 -9.176 -10.958 1.00 92.44 107 ASP A O 1
ATOM 901 N N . LYS A 1 108 ? 3.723 -10.058 -12.700 1.00 93.44 108 LYS A N 1
ATOM 902 C CA . LYS A 1 108 ? 3.774 -8.838 -13.506 1.00 93.44 108 LYS A CA 1
ATOM 903 C C . LYS A 1 108 ? 2.742 -8.914 -14.617 1.00 93.44 108 LYS A C 1
ATOM 905 O O . LYS A 1 108 ? 2.870 -9.709 -15.547 1.00 93.44 108 LYS A O 1
ATOM 910 N N . CYS A 1 109 ? 1.768 -8.011 -14.578 1.00 92.44 109 CYS A N 1
ATOM 911 C CA . CYS A 1 109 ? 0.829 -7.874 -15.681 1.00 92.44 109 CYS A CA 1
ATOM 912 C C . CYS A 1 109 ? 1.539 -7.352 -16.954 1.00 92.44 109 CYS A C 1
ATOM 914 O O . CYS A 1 109 ? 2.573 -6.674 -16.863 1.00 92.44 109 CYS A O 1
ATOM 916 N N . PRO A 1 110 ? 0.981 -7.598 -18.155 1.00 95.06 110 PRO A N 1
ATOM 917 C CA . PRO A 1 110 ? 1.591 -7.164 -19.415 1.00 95.06 110 PRO A CA 1
ATOM 918 C C . PRO A 1 110 ? 1.898 -5.662 -19.480 1.00 95.06 110 PRO A C 1
ATOM 920 O O . PRO A 1 110 ? 2.905 -5.266 -20.063 1.00 95.06 110 PRO A O 1
ATOM 923 N N . LEU A 1 111 ? 1.071 -4.827 -18.840 1.00 93.62 111 LEU A N 1
ATOM 924 C CA . LEU A 1 111 ? 1.269 -3.376 -18.783 1.00 93.62 111 LEU A CA 1
ATOM 925 C C . LEU A 1 111 ? 2.513 -2.990 -17.977 1.00 93.62 111 LEU A C 1
ATOM 927 O O . LEU A 1 111 ? 3.263 -2.107 -18.389 1.00 93.62 111 LEU A O 1
ATOM 931 N N . VAL A 1 112 ? 2.772 -3.677 -16.860 1.00 92.12 112 VAL A N 1
ATOM 932 C CA . VAL A 1 112 ? 3.977 -3.458 -16.047 1.00 92.12 112 VAL A CA 1
ATOM 933 C C . VAL A 1 112 ? 5.220 -3.877 -16.830 1.00 92.12 112 VAL A C 1
ATOM 935 O O . VAL A 1 112 ? 6.183 -3.116 -16.899 1.00 92.12 112 VAL A O 1
ATOM 938 N N . LEU A 1 113 ? 5.179 -5.030 -17.503 1.00 92.56 113 LEU A N 1
ATOM 939 C CA . LEU A 1 113 ? 6.280 -5.487 -18.360 1.00 92.56 113 LEU A CA 1
ATOM 940 C C . LEU A 1 113 ? 6.554 -4.518 -19.517 1.00 92.56 113 LEU A C 1
ATOM 942 O O . LEU A 1 113 ? 7.710 -4.228 -19.833 1.00 92.56 113 LEU A O 1
ATOM 946 N N . TRP A 1 114 ? 5.498 -4.002 -20.149 1.00 93.69 114 TRP A N 1
ATOM 947 C CA . TRP A 1 114 ? 5.621 -3.023 -21.224 1.00 93.69 114 TRP A CA 1
ATOM 948 C C . TRP A 1 114 ? 6.235 -1.714 -20.723 1.00 93.69 114 TRP A C 1
ATOM 950 O O . TRP A 1 114 ? 7.184 -1.218 -21.329 1.00 93.69 114 TRP A O 1
ATOM 960 N N . LYS A 1 115 ? 5.777 -1.210 -19.573 1.00 90.75 115 LYS A N 1
ATOM 961 C CA . LYS A 1 115 ? 6.341 -0.028 -18.914 1.00 90.75 115 LYS A CA 1
ATOM 962 C C . LYS A 1 115 ? 7.825 -0.214 -18.585 1.00 90.75 115 LYS A C 1
ATOM 964 O O . LYS A 1 115 ? 8.631 0.654 -18.911 1.00 90.75 115 LYS A O 1
ATOM 969 N N . GLU A 1 116 ? 8.212 -1.348 -17.996 1.00 89.31 116 GLU A N 1
ATOM 970 C CA . GLU A 1 116 ? 9.620 -1.676 -17.715 1.00 89.31 116 GLU A CA 1
ATOM 971 C C . GLU A 1 116 ? 10.466 -1.722 -18.998 1.00 89.31 116 GLU A C 1
ATOM 973 O O . GLU A 1 116 ? 11.586 -1.203 -19.035 1.00 89.31 116 GLU A O 1
ATOM 978 N N . LYS A 1 117 ? 9.928 -2.316 -20.070 1.00 91.19 117 LYS A N 1
ATOM 979 C CA . LYS A 1 117 ? 10.581 -2.380 -21.382 1.00 91.19 117 LYS A CA 1
ATOM 980 C C . LYS A 1 117 ? 10.761 -0.987 -21.986 1.00 91.19 117 LYS A C 1
ATOM 982 O O . LYS A 1 117 ? 11.843 -0.704 -22.494 1.00 91.19 117 LYS A O 1
ATOM 987 N N . LEU A 1 118 ? 9.745 -0.130 -21.908 1.00 91.62 118 LEU A N 1
ATOM 988 C CA . LEU A 1 118 ? 9.799 1.247 -22.396 1.00 91.62 118 LEU A CA 1
ATOM 989 C C . LEU A 1 118 ? 10.850 2.063 -21.632 1.00 91.62 118 LEU A C 1
ATOM 991 O O . LEU A 1 118 ? 11.734 2.644 -22.253 1.00 91.62 118 LEU A O 1
ATOM 995 N N . LEU A 1 119 ? 10.824 2.017 -20.296 1.00 87.62 119 LEU A N 1
ATOM 996 C CA . LEU A 1 119 ? 11.810 2.673 -19.423 1.00 87.62 119 LEU A CA 1
ATOM 997 C C . LEU A 1 119 ? 13.251 2.251 -19.734 1.00 87.62 119 LEU A C 1
ATOM 999 O O . LEU A 1 119 ? 14.184 3.045 -19.629 1.00 87.62 119 LEU A O 1
ATOM 1003 N N . ARG A 1 120 ? 13.451 0.989 -20.130 1.00 85.31 120 ARG A N 1
ATOM 1004 C CA . ARG A 1 120 ? 14.767 0.494 -20.543 1.00 85.31 120 ARG A CA 1
ATOM 1005 C C . ARG A 1 120 ? 15.251 1.139 -21.845 1.00 85.31 120 ARG A C 1
ATOM 1007 O O . ARG A 1 120 ? 16.454 1.336 -21.984 1.00 85.31 120 ARG A O 1
ATOM 1014 N N . PHE A 1 121 ? 14.352 1.444 -22.781 1.00 86.88 121 PHE A N 1
ATOM 1015 C CA . PHE A 1 121 ? 14.705 2.041 -24.073 1.00 86.88 121 PHE A CA 1
ATOM 1016 C C . PHE A 1 121 ? 14.894 3.548 -24.013 1.00 86.88 121 PHE A C 1
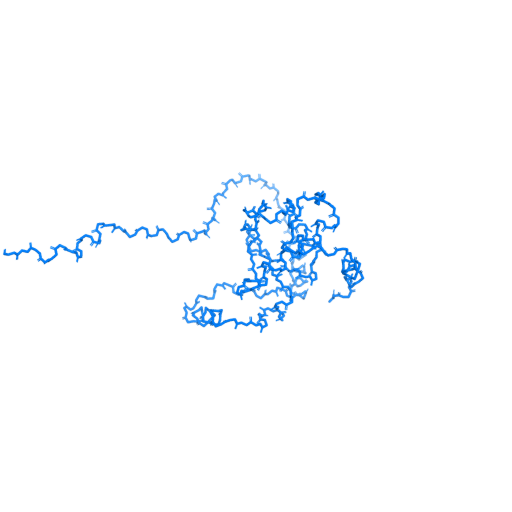ATOM 1018 O O . PHE A 1 121 ? 15.770 4.070 -24.691 1.00 86.88 121 PHE A O 1
ATOM 1025 N N . THR A 1 122 ? 14.124 4.245 -23.182 1.00 85.12 122 THR A N 1
ATOM 1026 C CA . THR A 1 122 ? 14.210 5.706 -23.081 1.00 85.12 122 THR A CA 1
ATOM 1027 C C . THR A 1 122 ? 15.476 6.185 -22.369 1.00 85.12 122 THR A C 1
ATOM 1029 O O . THR A 1 122 ? 15.679 7.385 -22.226 1.00 85.12 122 THR A O 1
ATOM 1032 N N . GLY A 1 123 ? 16.317 5.277 -21.850 1.00 70.69 123 GLY A N 1
ATOM 1033 C CA . GLY A 1 123 ? 17.460 5.631 -21.000 1.00 70.69 123 GLY A CA 1
ATOM 1034 C C . GLY A 1 123 ? 17.046 6.275 -19.671 1.00 70.69 123 GLY A C 1
ATOM 1035 O O . GLY A 1 123 ? 17.896 6.503 -18.809 1.00 70.69 123 GLY A O 1
ATOM 1036 N N . TYR A 1 124 ? 15.741 6.496 -19.469 1.00 63.38 1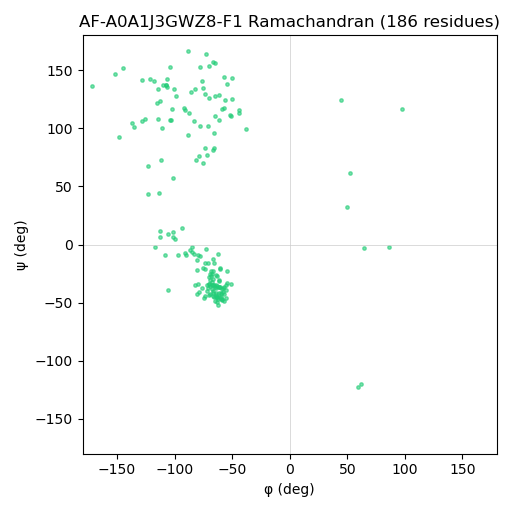24 TYR A N 1
ATOM 1037 C CA . TYR A 1 124 ? 15.129 7.014 -18.262 1.00 63.38 124 TYR A CA 1
ATOM 1038 C C . TYR A 1 124 ? 15.111 5.908 -17.208 1.00 63.38 124 TYR A C 1
ATOM 1040 O O . TYR A 1 124 ? 14.087 5.356 -16.808 1.00 63.38 124 TYR A O 1
ATOM 1048 N N . ARG A 1 125 ? 16.303 5.580 -16.713 1.00 55.72 125 ARG A N 1
ATOM 1049 C CA . ARG A 1 125 ? 16.466 4.952 -15.411 1.00 55.72 125 ARG A CA 1
ATOM 1050 C C . ARG A 1 125 ? 16.157 6.024 -14.379 1.00 55.72 125 ARG A C 1
ATOM 1052 O O . ARG A 1 125 ? 17.078 6.577 -13.781 1.00 55.72 125 ARG A O 1
ATOM 1059 N N . GLY A 1 126 ? 14.877 6.326 -14.151 1.00 56.84 126 GLY A N 1
ATOM 1060 C CA . GLY A 1 126 ? 14.487 6.981 -12.905 1.00 56.84 126 GLY A CA 1
ATOM 1061 C C . GLY A 1 126 ? 15.237 6.258 -11.788 1.00 56.84 126 GLY A C 1
ATOM 1062 O O . GLY A 1 126 ? 15.103 5.040 -11.702 1.00 56.84 126 GLY A O 1
ATOM 1063 N N . ARG A 1 127 ? 16.141 6.971 -11.085 1.00 56.97 127 ARG A N 1
ATOM 1064 C CA . ARG A 1 127 ? 17.238 6.391 -10.278 1.00 56.97 127 ARG A CA 1
ATOM 1065 C C . ARG A 1 127 ? 16.762 5.117 -9.573 1.00 56.97 127 ARG A C 1
ATOM 1067 O O . ARG A 1 127 ? 16.083 5.217 -8.548 1.00 56.97 127 ARG A O 1
ATOM 1074 N N . LYS A 1 128 ? 17.091 3.940 -10.127 1.00 49.72 128 LYS A N 1
ATOM 1075 C CA . LYS A 1 128 ? 16.995 2.670 -9.406 1.00 49.72 128 LYS A CA 1
ATOM 1076 C C . LYS A 1 128 ? 18.036 2.791 -8.306 1.00 49.72 128 LYS A C 1
ATOM 1078 O O . LYS A 1 128 ? 19.225 2.662 -8.566 1.00 49.72 128 LYS A O 1
ATOM 1083 N N . ARG A 1 129 ? 17.594 3.194 -7.121 1.00 51.09 129 ARG A N 1
ATOM 1084 C CA . ARG A 1 129 ? 18.325 2.891 -5.903 1.00 51.09 129 ARG A CA 1
ATOM 1085 C C . ARG A 1 129 ? 17.730 1.577 -5.453 1.00 51.09 129 ARG A C 1
ATOM 1087 O O . ARG A 1 129 ? 16.520 1.507 -5.234 1.00 51.09 129 ARG A O 1
ATOM 1094 N N . ASP A 1 130 ? 18.557 0.547 -5.454 1.00 47.59 130 ASP A N 1
ATOM 1095 C CA . ASP A 1 130 ? 18.211 -0.727 -4.853 1.00 47.59 130 ASP A CA 1
ATOM 1096 C C . ASP A 1 130 ? 17.697 -0.464 -3.432 1.00 47.59 130 ASP A C 1
ATOM 1098 O O . ASP A 1 130 ? 18.127 0.485 -2.768 1.00 47.59 130 ASP A O 1
ATOM 1102 N N . ILE A 1 131 ? 16.704 -1.238 -2.994 1.00 54.38 131 ILE A N 1
ATOM 1103 C CA . ILE A 1 131 ? 16.228 -1.169 -1.611 1.00 54.38 131 ILE A CA 1
ATOM 1104 C C . ILE A 1 131 ? 17.453 -1.493 -0.747 1.00 54.38 131 ILE A C 1
ATOM 1106 O O . ILE A 1 131 ? 17.968 -2.603 -0.899 1.00 54.38 131 ILE A O 1
ATOM 1110 N N . PRO A 1 132 ? 17.949 -0.567 0.099 1.00 45.28 132 PRO A N 1
ATOM 1111 C CA . PRO A 1 132 ? 19.191 -0.790 0.823 1.00 45.28 132 PRO A CA 1
ATOM 1112 C C . PRO A 1 132 ? 19.067 -2.073 1.631 1.00 45.28 132 PRO A C 1
ATOM 1114 O O . PRO A 1 132 ? 18.121 -2.244 2.412 1.00 45.28 132 PRO A O 1
ATOM 1117 N N . THR A 1 133 ? 19.994 -2.998 1.412 1.00 54.66 133 THR A N 1
ATOM 1118 C CA . THR A 1 133 ? 20.058 -4.199 2.236 1.00 54.66 133 THR A CA 1
ATOM 1119 C C . THR A 1 133 ? 20.541 -3.780 3.626 1.00 54.66 133 THR A C 1
ATOM 1121 O O . THR A 1 133 ? 21.220 -2.772 3.784 1.00 54.66 133 THR A O 1
ATOM 1124 N N . TYR A 1 134 ? 20.197 -4.531 4.674 1.00 50.25 134 TYR A N 1
ATOM 1125 C CA . TYR A 1 134 ? 20.617 -4.226 6.054 1.00 50.25 134 TYR A CA 1
ATOM 1126 C C . TYR A 1 134 ? 22.148 -4.070 6.223 1.00 50.25 134 TYR A C 1
ATOM 1128 O O . TYR A 1 134 ? 22.602 -3.426 7.164 1.00 50.25 134 TYR A O 1
ATOM 1136 N N . SER A 1 135 ? 22.938 -4.656 5.319 1.00 51.16 135 SER A N 1
ATOM 1137 C CA . SER A 1 135 ? 24.383 -4.430 5.200 1.00 51.16 135 SER A CA 1
ATOM 1138 C C . SER A 1 135 ? 24.717 -2.997 4.782 1.00 51.16 135 SER A C 1
ATOM 1140 O O . SER A 1 135 ? 25.543 -2.356 5.420 1.00 51.16 135 SER A O 1
ATOM 1142 N N . ASP A 1 136 ? 24.014 -2.466 3.784 1.00 48.69 136 ASP A N 1
ATOM 1143 C CA . ASP A 1 136 ? 24.285 -1.154 3.188 1.00 48.69 136 ASP A CA 1
ATOM 1144 C C . ASP A 1 136 ? 24.009 -0.017 4.182 1.00 48.69 136 ASP A C 1
ATOM 1146 O O . ASP A 1 136 ? 24.667 1.019 4.152 1.00 48.69 136 ASP A O 1
ATOM 1150 N N . THR A 1 137 ? 23.059 -0.213 5.105 1.00 54.47 137 THR A N 1
ATOM 1151 C CA . THR A 1 137 ? 22.784 0.748 6.186 1.00 54.47 137 THR A CA 1
ATOM 1152 C C . THR A 1 137 ? 23.879 0.774 7.251 1.00 54.47 137 THR A C 1
ATOM 1154 O O . THR A 1 137 ? 24.179 1.842 7.774 1.00 54.47 137 THR A O 1
ATOM 1157 N N . LEU A 1 138 ? 24.499 -0.373 7.552 1.00 51.44 138 LEU A N 1
ATOM 1158 C CA . LEU A 1 138 ? 25.598 -0.446 8.525 1.00 51.44 138 LEU A CA 1
ATOM 1159 C C . LEU A 1 138 ? 26.870 0.207 7.973 1.00 51.44 138 LEU A C 1
ATOM 1161 O O . LEU A 1 138 ? 27.570 0.902 8.701 1.00 51.44 138 LEU A O 1
ATOM 1165 N N . GLU A 1 139 ? 27.129 0.048 6.674 1.00 49.97 139 GLU A N 1
ATOM 1166 C CA . GLU A 1 139 ? 28.263 0.696 6.002 1.00 49.97 139 GLU A CA 1
ATOM 1167 C C . GLU A 1 139 ? 28.110 2.222 5.894 1.00 49.97 139 GLU A C 1
ATOM 1169 O O . GLU A 1 139 ? 29.103 2.938 5.759 1.00 49.97 139 GLU A O 1
ATOM 1174 N N . MET A 1 140 ? 26.878 2.737 5.953 1.00 54.03 140 MET A N 1
ATOM 1175 C CA . MET A 1 140 ? 26.603 4.174 5.996 1.00 54.03 140 MET A CA 1
ATOM 1176 C C . MET A 1 140 ? 26.783 4.735 7.417 1.00 54.03 140 MET A C 1
ATOM 1178 O O . MET A 1 140 ? 27.429 5.768 7.576 1.00 54.03 140 MET A O 1
ATOM 1182 N N . GLU A 1 141 ? 26.309 4.016 8.445 1.00 54.34 141 GLU A N 1
ATOM 1183 C CA . GLU A 1 141 ? 26.510 4.366 9.865 1.00 54.34 141 GLU A CA 1
ATOM 1184 C C . GLU A 1 141 ? 28.001 4.390 10.257 1.00 54.34 141 GLU A C 1
ATOM 1186 O O . GLU A 1 141 ? 28.428 5.259 11.016 1.00 54.34 141 GLU A O 1
ATOM 1191 N N . GLU A 1 142 ? 28.825 3.487 9.711 1.00 52.09 142 GLU A N 1
ATOM 1192 C CA . GLU A 1 142 ? 30.274 3.466 9.970 1.00 52.09 142 GLU A CA 1
ATOM 1193 C C . GLU A 1 142 ? 31.004 4.668 9.343 1.00 52.09 142 GLU A C 1
ATOM 1195 O O . GLU A 1 142 ? 31.979 5.163 9.907 1.00 52.09 142 GLU A O 1
ATOM 1200 N N . ARG A 1 143 ? 30.511 5.194 8.211 1.00 53.59 143 ARG A N 1
ATOM 1201 C CA . ARG A 1 143 ? 31.079 6.391 7.567 1.00 53.59 143 ARG A CA 1
ATOM 1202 C C . ARG A 1 143 ? 30.700 7.684 8.288 1.00 53.59 143 ARG A C 1
ATOM 1204 O O . ARG A 1 143 ? 31.543 8.569 8.387 1.00 53.59 143 ARG A O 1
ATOM 1211 N N . GLU A 1 144 ? 29.479 7.792 8.816 1.00 52.38 144 GLU A N 1
ATOM 1212 C CA . GLU A 1 144 ? 29.022 8.990 9.544 1.00 52.38 144 GLU A CA 1
ATOM 1213 C C . GLU A 1 144 ? 29.725 9.177 10.901 1.00 52.38 144 GLU A C 1
ATOM 1215 O O . GLU A 1 144 ? 29.890 10.302 11.370 1.00 52.38 144 GLU A O 1
ATOM 1220 N N . LEU A 1 145 ? 30.225 8.096 11.511 1.00 52.59 145 LEU A N 1
ATOM 1221 C CA . LEU A 1 145 ? 31.007 8.160 12.753 1.00 52.59 145 LEU A CA 1
ATOM 1222 C C . LEU A 1 145 ? 32.434 8.707 12.563 1.00 52.59 145 LEU A C 1
ATOM 1224 O O . LEU A 1 145 ? 33.070 9.091 13.545 1.00 52.59 145 LEU A O 1
ATOM 1228 N N . LEU A 1 146 ? 32.941 8.756 11.328 1.00 45.81 146 LEU A N 1
ATOM 1229 C CA . LEU A 1 146 ? 34.314 9.177 11.022 1.00 45.81 146 LEU A CA 1
ATOM 1230 C C . LEU A 1 146 ? 34.429 10.648 10.590 1.00 45.81 146 LEU A C 1
ATOM 1232 O O . LEU A 1 146 ? 35.546 11.153 10.510 1.00 45.81 146 LEU A O 1
ATOM 1236 N N . ASP A 1 147 ? 33.308 11.341 10.361 1.00 45.88 147 ASP A N 1
ATOM 1237 C CA . ASP A 1 147 ? 33.285 12.737 9.881 1.00 45.88 147 ASP A CA 1
ATOM 1238 C C . ASP A 1 147 ? 32.910 13.765 10.968 1.00 45.88 147 ASP A C 1
ATOM 1240 O O . ASP A 1 147 ? 32.726 14.951 10.710 1.00 45.88 147 ASP A O 1
ATOM 1244 N N . SER A 1 148 ? 32.834 13.346 12.234 1.00 49.50 148 SER A N 1
ATOM 1245 C CA . SER A 1 148 ? 32.626 14.277 13.352 1.00 49.50 148 SER A CA 1
ATOM 1246 C C . SER A 1 148 ? 33.939 14.949 13.763 1.00 49.50 148 SER A C 1
ATOM 1248 O O . SER A 1 148 ? 34.513 14.660 14.813 1.00 49.50 148 SER A O 1
ATOM 1250 N N . GLY A 1 149 ? 34.413 15.868 12.922 1.00 41.94 149 GLY A N 1
ATOM 1251 C CA . GLY A 1 149 ? 35.527 16.760 13.213 1.00 41.94 149 GLY A CA 1
ATOM 1252 C C . GLY A 1 149 ? 35.249 18.187 12.744 1.00 41.94 149 GLY A C 1
ATOM 1253 O O . GLY A 1 149 ? 35.437 18.493 11.575 1.00 41.94 149 GLY A O 1
ATOM 1254 N N . SER A 1 150 ? 34.937 19.061 13.709 1.00 39.81 150 SER A N 1
ATOM 1255 C CA . SER A 1 150 ? 34.907 20.536 13.636 1.00 39.81 150 SER A CA 1
ATOM 1256 C C . SER A 1 150 ? 33.535 21.172 13.397 1.00 39.81 150 SER A C 1
ATOM 1258 O O . SER A 1 150 ? 32.905 20.990 12.364 1.00 39.81 150 SER A O 1
ATOM 1260 N N . GLY A 1 151 ? 33.094 21.942 14.395 1.00 40.59 151 GLY A N 1
ATOM 1261 C CA . GLY A 1 151 ? 31.770 22.546 14.467 1.00 40.59 151 GLY A CA 1
ATOM 1262 C C . GLY A 1 151 ? 31.641 23.920 13.820 1.00 40.59 151 GLY A C 1
ATOM 1263 O O . GLY A 1 151 ? 32.636 24.578 13.538 1.00 40.59 151 GLY A O 1
ATOM 1264 N N . ASP A 1 152 ? 30.389 24.332 13.645 1.00 32.94 152 ASP A N 1
ATOM 1265 C CA . ASP A 1 152 ? 29.819 25.610 14.092 1.00 32.94 152 ASP A CA 1
ATOM 1266 C C . ASP A 1 152 ? 28.297 25.554 13.855 1.00 32.94 152 ASP A C 1
ATOM 1268 O O . ASP A 1 152 ? 27.827 25.041 12.839 1.00 32.94 152 ASP A O 1
ATOM 1272 N N . ASP A 1 153 ? 27.546 26.023 14.844 1.00 39.03 153 ASP A N 1
ATOM 1273 C CA . ASP A 1 153 ? 26.092 26.051 14.926 1.00 39.03 153 ASP A CA 1
ATOM 1274 C C . ASP A 1 153 ? 25.589 27.390 14.375 1.00 39.03 153 ASP A C 1
ATOM 1276 O O . ASP A 1 153 ? 25.883 28.459 14.907 1.00 39.03 153 ASP A O 1
ATOM 1280 N N . SER A 1 154 ? 24.809 27.343 13.297 1.00 32.75 154 SER A N 1
ATOM 1281 C CA . SER A 1 154 ? 24.085 28.504 12.780 1.00 32.75 154 SER A CA 1
ATOM 1282 C C . SER A 1 154 ? 22.783 28.046 12.130 1.00 32.75 154 SER A C 1
ATOM 1284 O O . SER A 1 154 ? 22.711 27.683 10.954 1.00 32.75 154 SER A O 1
ATOM 1286 N N . LEU A 1 155 ? 21.724 28.049 12.940 1.00 35.88 155 LEU A N 1
ATOM 1287 C CA . LEU A 1 155 ? 20.341 27.928 12.497 1.00 35.88 155 LEU A CA 1
ATOM 1288 C C . LEU A 1 155 ? 19.961 29.153 11.653 1.00 35.88 155 LEU A C 1
ATOM 1290 O O . LEU A 1 155 ? 19.765 30.247 12.182 1.00 35.88 155 LEU A O 1
ATOM 1294 N N . SER A 1 156 ? 19.770 28.951 10.349 1.00 30.73 156 SER A N 1
ATOM 1295 C CA . SER A 1 156 ? 19.048 29.894 9.493 1.00 30.73 156 SER A CA 1
ATOM 1296 C C . SER A 1 156 ? 17.766 29.246 8.964 1.00 30.73 156 SER A C 1
ATOM 1298 O O . SER A 1 156 ? 17.760 28.172 8.366 1.00 30.73 156 SER A O 1
ATOM 1300 N N . VAL A 1 157 ? 16.642 29.896 9.265 1.00 42.09 157 VAL A N 1
ATOM 1301 C CA . VAL A 1 157 ? 15.299 29.525 8.816 1.00 42.09 157 VAL A CA 1
ATOM 1302 C C . VAL A 1 157 ? 15.148 29.978 7.363 1.00 42.09 157 VAL A C 1
ATOM 1304 O O . VAL A 1 157 ? 14.941 31.160 7.100 1.00 42.09 157 VAL A O 1
ATOM 1307 N N . GLY A 1 158 ? 15.262 29.037 6.425 1.00 28.62 158 GLY A N 1
ATOM 1308 C CA . GLY A 1 158 ? 14.976 29.235 5.005 1.00 28.62 158 GLY A CA 1
ATOM 1309 C C . GLY A 1 158 ? 13.638 28.604 4.630 1.00 28.62 158 GLY A C 1
ATOM 1310 O O . GLY A 1 158 ? 13.502 27.384 4.578 1.00 28.62 158 GLY A O 1
ATOM 1311 N N . PHE A 1 159 ? 12.630 29.440 4.391 1.00 38.88 159 PHE A N 1
ATOM 1312 C CA . PHE A 1 159 ? 11.386 29.048 3.735 1.00 38.88 159 PHE A CA 1
ATOM 1313 C C . PHE A 1 159 ? 11.691 28.783 2.258 1.00 38.88 159 PHE A C 1
ATOM 1315 O O . PHE A 1 159 ? 11.833 29.730 1.489 1.00 38.88 159 PHE A O 1
ATOM 1322 N N . GLU A 1 160 ? 11.795 27.517 1.849 1.00 31.38 160 GLU A N 1
ATOM 1323 C CA . GLU A 1 160 ? 12.014 27.173 0.443 1.00 31.38 160 GLU A CA 1
ATOM 1324 C C . GLU A 1 160 ? 10.966 26.190 -0.087 1.00 31.38 160 GLU A C 1
ATOM 1326 O O . GLU A 1 160 ? 10.890 25.018 0.283 1.00 31.38 160 GLU A O 1
ATOM 1331 N N . LYS A 1 161 ? 10.120 26.796 -0.928 1.00 30.47 161 LYS A N 1
ATOM 1332 C CA . LYS A 1 161 ? 9.597 26.350 -2.221 1.00 30.47 161 LYS A CA 1
ATOM 1333 C C . LYS A 1 161 ? 9.110 24.905 -2.367 1.00 30.47 161 LYS A C 1
ATOM 1335 O O . LYS A 1 161 ? 9.817 23.916 -2.204 1.00 30.47 161 LYS A O 1
ATOM 1340 N N . TYR A 1 162 ? 7.854 24.848 -2.795 1.00 32.88 162 TYR A N 1
ATOM 1341 C CA . TYR A 1 162 ? 7.228 23.739 -3.490 1.00 32.88 162 TYR A CA 1
ATOM 1342 C C . TYR A 1 162 ? 8.150 23.185 -4.584 1.00 32.88 162 TYR A C 1
ATOM 1344 O O . TYR A 1 162 ? 8.353 23.850 -5.590 1.00 32.88 162 TYR A O 1
ATOM 1352 N N . ASP A 1 163 ? 8.621 21.955 -4.401 1.00 31.27 163 ASP A N 1
ATOM 1353 C CA . ASP A 1 163 ? 8.949 21.039 -5.496 1.00 31.27 163 ASP A CA 1
ATOM 1354 C C . ASP A 1 163 ? 7.931 19.901 -5.434 1.00 31.27 163 ASP A C 1
ATOM 1356 O O . ASP A 1 163 ? 8.163 18.791 -4.943 1.00 31.27 163 ASP A O 1
ATOM 1360 N N . GLY A 1 164 ? 6.715 20.253 -5.841 1.00 33.47 164 GLY A N 1
ATOM 1361 C CA . GLY A 1 164 ? 5.743 19.290 -6.303 1.00 33.47 164 GLY A CA 1
ATOM 1362 C C . GLY A 1 164 ? 5.959 19.108 -7.792 1.00 33.47 164 GLY A C 1
ATOM 1363 O O . GLY A 1 164 ? 5.365 19.843 -8.563 1.00 33.47 164 GLY A O 1
ATOM 1364 N N . ASP A 1 165 ? 6.737 18.102 -8.191 1.00 33.47 165 ASP A N 1
ATOM 1365 C CA . ASP A 1 165 ? 6.565 17.529 -9.525 1.00 33.47 165 ASP A CA 1
ATOM 1366 C C . ASP A 1 165 ? 5.347 16.594 -9.457 1.00 33.47 165 ASP A C 1
ATOM 1368 O O . ASP A 1 165 ? 5.399 15.385 -9.193 1.00 33.47 165 ASP A O 1
ATOM 1372 N N . VAL A 1 166 ? 4.194 17.252 -9.451 1.00 37.91 166 VAL A N 1
ATOM 1373 C CA . VAL A 1 166 ? 2.980 16.749 -10.062 1.00 37.91 166 VAL A CA 1
ATOM 1374 C C . VAL A 1 166 ? 3.151 17.140 -11.520 1.00 37.91 166 VAL A C 1
ATOM 1376 O O . VAL A 1 166 ? 3.018 18.313 -11.842 1.00 37.91 166 VAL A O 1
ATOM 1379 N N . VAL A 1 167 ? 3.447 16.178 -12.388 1.00 40.16 167 VAL A N 1
ATOM 1380 C CA . VAL A 1 167 ? 3.143 16.368 -13.804 1.00 40.16 167 VAL A CA 1
ATOM 1381 C C . VAL A 1 167 ? 1.625 16.233 -13.896 1.00 40.16 167 VAL A C 1
ATOM 1383 O O . VAL A 1 167 ? 1.078 15.144 -14.064 1.00 40.16 167 VAL A O 1
ATOM 1386 N N . THR A 1 168 ? 0.927 17.328 -13.604 1.00 39.97 168 THR A N 1
ATOM 1387 C CA . THR A 1 168 ? -0.262 17.678 -14.365 1.00 39.97 168 THR A CA 1
ATOM 1388 C C . THR A 1 168 ? 0.270 17.873 -15.769 1.00 39.97 168 THR A C 1
ATOM 1390 O O . THR A 1 168 ? 1.041 18.796 -16.013 1.00 39.97 168 THR A O 1
ATOM 1393 N N . ASP A 1 169 ? -0.034 16.912 -16.628 1.00 41.00 169 ASP A N 1
ATOM 1394 C CA . ASP A 1 169 ? 0.056 17.070 -18.071 1.00 41.00 169 ASP A CA 1
ATOM 1395 C C . ASP A 1 169 ? -1.000 18.125 -18.429 1.00 41.00 169 ASP A C 1
ATOM 1397 O O . ASP A 1 169 ? -2.165 17.805 -18.647 1.00 41.00 169 ASP A O 1
ATOM 1401 N N . ASP A 1 170 ? -0.609 19.386 -18.267 1.00 43.75 170 ASP A N 1
ATOM 1402 C CA . ASP A 1 170 ? -1.361 20.593 -18.615 1.00 43.75 170 ASP A CA 1
ATOM 1403 C C . ASP A 1 170 ? -0.490 21.412 -19.572 1.00 43.75 170 ASP A C 1
ATOM 1405 O O . ASP A 1 170 ? -0.344 22.627 -19.453 1.00 43.75 170 ASP A O 1
ATOM 1409 N N . ASP A 1 171 ? 0.123 20.714 -20.531 1.00 50.56 171 ASP A N 1
ATOM 1410 C CA . ASP A 1 171 ? 0.307 21.308 -21.844 1.00 50.56 171 ASP A CA 1
ATOM 1411 C C . ASP A 1 171 ? -1.114 21.443 -22.421 1.00 50.56 171 ASP A C 1
ATOM 1413 O O . ASP A 1 171 ? -1.606 20.575 -23.149 1.00 50.56 171 ASP A O 1
ATOM 1417 N N . GLU A 1 172 ? -1.826 22.502 -22.018 1.00 52.25 172 GLU A N 1
ATOM 1418 C CA . GLU A 1 172 ? -2.917 23.025 -22.830 1.00 52.25 172 GLU A CA 1
ATOM 1419 C C . GLU A 1 172 ? -2.319 23.209 -24.229 1.00 52.25 172 GLU A C 1
ATOM 1421 O O . GLU A 1 172 ? -1.419 24.025 -24.425 1.00 52.25 172 GLU A O 1
ATOM 1426 N N . MET A 1 173 ? -2.742 22.386 -25.194 1.00 49.50 173 MET A N 1
ATOM 1427 C CA . MET A 1 173 ? -2.432 22.665 -26.591 1.00 49.50 173 MET A CA 1
ATOM 1428 C C . MET A 1 173 ? -2.983 24.061 -26.870 1.00 49.50 173 MET A C 1
ATOM 1430 O O . MET A 1 173 ? -4.197 24.252 -26.743 1.00 49.50 173 MET A O 1
ATOM 1434 N N . ASP A 1 174 ? -2.116 25.016 -27.213 1.00 43.81 174 ASP A N 1
ATOM 1435 C CA . ASP A 1 174 ? -2.539 26.351 -27.627 1.00 43.81 174 ASP A CA 1
ATOM 1436 C C . ASP A 1 174 ? -3.579 26.180 -28.744 1.00 43.81 174 ASP A C 1
ATOM 1438 O O . ASP A 1 174 ? -3.289 25.683 -29.834 1.00 43.81 174 ASP A O 1
ATOM 1442 N N . ILE A 1 175 ? -4.831 26.533 -28.442 1.00 49.59 175 ILE A N 1
ATOM 1443 C CA . ILE A 1 175 ? -5.991 26.336 -29.330 1.00 49.59 175 ILE A CA 1
ATOM 1444 C C . ILE A 1 175 ? -5.797 27.098 -30.655 1.00 49.59 175 ILE A C 1
ATOM 1446 O O . ILE A 1 175 ? -6.389 26.739 -31.674 1.00 49.59 175 ILE A O 1
ATOM 1450 N N . ASP A 1 176 ? -4.914 28.096 -30.659 1.00 50.78 176 ASP A N 1
ATOM 1451 C CA . ASP A 1 176 ? -4.533 28.855 -31.843 1.00 50.78 176 ASP A CA 1
ATOM 1452 C C . ASP A 1 176 ? -3.769 27.996 -32.876 1.00 50.78 176 ASP A C 1
ATOM 1454 O O . ASP A 1 176 ? -4.029 28.136 -34.068 1.00 50.78 176 ASP A O 1
ATOM 1458 N N . GLU A 1 177 ? -2.936 27.024 -32.467 1.00 51.50 177 GLU A N 1
ATOM 1459 C CA . GLU A 1 177 ? -2.251 26.113 -33.411 1.00 51.50 177 GLU A CA 1
ATOM 1460 C C . GLU A 1 177 ? -3.201 25.069 -34.027 1.00 51.50 177 GLU A C 1
ATOM 1462 O O . GLU A 1 177 ? -2.927 24.513 -35.093 1.00 51.50 177 GLU A O 1
ATOM 1467 N N . VAL A 1 178 ? -4.343 24.802 -33.382 1.00 49.88 178 VAL A N 1
ATOM 1468 C CA . VAL A 1 178 ? -5.357 23.872 -33.898 1.00 49.88 178 VAL A CA 1
ATOM 1469 C C . VAL A 1 178 ? -6.221 24.540 -34.968 1.00 49.88 178 VAL A C 1
ATOM 1471 O O . VAL A 1 178 ? -6.603 23.867 -35.921 1.00 49.88 178 VAL A O 1
ATOM 1474 N N . ASN A 1 179 ? -6.505 25.842 -34.863 1.00 45.16 179 ASN A N 1
ATOM 1475 C CA . ASN A 1 179 ? -7.327 26.552 -35.852 1.00 45.16 179 ASN A CA 1
ATOM 1476 C C . ASN A 1 179 ? -6.623 26.733 -37.205 1.00 45.16 179 ASN A C 1
ATOM 1478 O O . ASN A 1 179 ? -7.272 26.619 -38.243 1.00 45.16 179 ASN A O 1
ATOM 1482 N N . ASP A 1 180 ? -5.304 26.924 -37.214 1.00 55.72 180 ASP A N 1
ATOM 1483 C CA . ASP A 1 180 ? -4.542 27.068 -38.462 1.00 55.72 180 ASP A CA 1
ATOM 1484 C C . ASP A 1 180 ? -4.518 25.771 -39.292 1.00 55.72 180 ASP A C 1
ATOM 1486 O O . ASP A 1 180 ? -4.374 25.808 -40.513 1.00 55.72 180 ASP A O 1
ATOM 1490 N N . ALA A 1 181 ? -4.727 24.613 -38.655 1.00 55.38 181 ALA A N 1
ATOM 1491 C CA . ALA A 1 181 ? -4.781 23.318 -39.330 1.00 55.38 181 ALA A CA 1
ATOM 1492 C C . ALA A 1 181 ? -6.115 23.041 -40.056 1.00 55.38 181 ALA A C 1
ATOM 1494 O O . ALA A 1 181 ? -6.197 22.060 -40.798 1.00 55.38 181 ALA A O 1
ATOM 1495 N N . TYR A 1 182 ? -7.151 23.870 -39.856 1.00 58.84 182 TYR A N 1
ATOM 1496 C CA . TYR A 1 182 ? -8.480 23.689 -40.464 1.00 58.84 182 TYR A CA 1
ATOM 1497 C C . TYR A 1 182 ? -8.911 24.820 -41.417 1.00 58.84 182 TYR A C 1
ATOM 1499 O O . TYR A 1 182 ? -9.963 24.698 -42.038 1.00 58.84 182 TYR A O 1
ATOM 1507 N N . GLU A 1 183 ? -8.113 25.878 -41.592 1.00 58.34 183 GLU A N 1
ATOM 1508 C CA . GLU A 1 183 ? -8.466 27.041 -42.435 1.00 58.34 183 GLU A CA 1
ATOM 1509 C C . GLU A 1 183 ? -7.789 27.046 -43.827 1.00 58.34 183 GLU A C 1
ATOM 1511 O O . GLU A 1 183 ? -7.935 28.006 -44.586 1.00 58.34 183 GLU A O 1
ATOM 1516 N N . GLU A 1 184 ? -7.070 25.986 -44.226 1.00 56.62 184 GLU A N 1
ATOM 1517 C CA . GLU A 1 184 ? -6.438 25.928 -45.563 1.00 56.62 184 GLU A CA 1
ATOM 1518 C C . GLU A 1 184 ? -7.348 25.435 -46.708 1.00 56.62 184 GLU A C 1
ATOM 1520 O O . GLU A 1 184 ? -6.920 25.481 -47.861 1.00 56.62 184 GLU A O 1
ATOM 1525 N N . ASP A 1 185 ? -8.609 25.060 -46.455 1.00 57.38 185 ASP A N 1
ATOM 1526 C CA . ASP A 1 185 ? -9.496 24.487 -47.491 1.00 57.38 185 ASP A CA 1
ATOM 1527 C C . ASP A 1 185 ? -10.706 25.351 -47.912 1.00 57.38 185 ASP A C 1
ATOM 1529 O O . ASP A 1 185 ? -11.548 24.879 -48.673 1.00 57.38 185 ASP A O 1
ATOM 1533 N N . ASP A 1 186 ? -10.780 26.635 -47.534 1.00 55.31 186 ASP A N 1
ATOM 1534 C CA . ASP A 1 186 ? -11.845 27.544 -48.003 1.00 55.31 186 ASP A CA 1
ATOM 1535 C C . ASP A 1 186 ? -11.302 28.803 -48.708 1.00 55.31 186 ASP A C 1
ATOM 1537 O O . ASP A 1 186 ? -11.481 29.940 -48.265 1.00 55.31 186 ASP A O 1
ATOM 1541 N N . LYS A 1 187 ? -10.679 28.623 -49.884 1.00 49.84 187 LYS A N 1
ATOM 1542 C CA . LYS A 1 187 ? -10.609 29.681 -50.912 1.00 49.84 187 LYS A CA 1
ATOM 1543 C C . LYS A 1 187 ? -10.918 29.141 -52.310 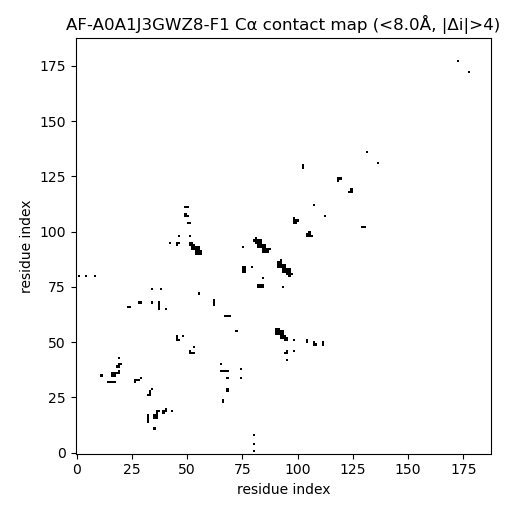1.00 49.84 187 LYS A C 1
ATOM 1545 O O . LYS A 1 187 ? -10.071 28.546 -52.972 1.00 49.84 187 LYS A O 1
ATOM 1550 N N . VAL A 1 188 ? -12.162 29.402 -52.720 1.00 44.50 188 VAL A N 1
ATOM 1551 C CA . VAL A 1 188 ? -12.655 29.484 -54.110 1.00 44.50 188 VAL A CA 1
ATOM 1552 C C . VAL A 1 188 ? -11.879 30.533 -54.906 1.00 44.50 188 VAL A C 1
ATOM 1554 O O . VAL A 1 188 ? -11.578 31.604 -54.328 1.00 44.50 188 VAL A O 1
#

InterPro domains:
  IPR021099 Plant organelle RNA recognition domain [PF11955] (4-123)
  IPR045040 PORR family [PTHR31476] (4-147)

Nearest PDB structures (foldseek):
  5yad-assembly1_B  TM=8.213E-01  e=2.031E-01  Mus musculus
  4b8x-assembly1_A  TM=4.605E-01  e=3.181E-01  Streptomyces coelicolor
  6o8o-assembly1_B  TM=4.374E-01  e=7.805E-01  Rhodobacter capsulatus
  6o8o-assembly2_D  TM=4.459E-01  e=8.872E-01  Rhodobacter capsulatus

Sequence (188 aa):
KMYRYRGKIEHFQKRSYLSPYADARGLEAGSKEFDKRAIAVMHEVLSFTLEKRLVTDHLTHFRREFVMPQKLMRIFLKHCGIFYVSERGKRFSVFLTEGYDGPELIDKCPLVLWKEKLLRFTGYRGRKRDIPTYSDTLEMEERELLDSGSGDDSLSVGFEKYDGDVVTDDDEMDIDEVNDAYEEDDKV

Foldseek 3Di:
DPVPCPVVVVVLVPDDADALPDDCPPPDAPDSNLLSSQLNVLQVVLVPDQQSKDWVVVVCVCCVVSVHHPPVVVSQVVPVVQWDWDDDPPIIMIHGPVQDDQPDGPDHDPVNVVVVVVCVVVVVPVPPDRPQDPVNVVVVVVVVVVPPDDDDDDDDDDDDDDPPPPPPVPPPPPVVVVVVVPPPPDDD

Organism: Noccaea caerulescens (NCBI:txid107243)